Protein AF-A0A9D8XH93-F1 (afdb_monomer_lite)

Secondary structure (DSSP, 8-state):
--HHHHHHHHHHHHHHHHHTS---SHHHHHHHHHHHHHHHS-PPPHHHHHHHHT-TT--SPPPHHHHHHHHHHTT-S-HHHHHH-TT-PPPP-----S-HHHHHHHHHHHHHHHHHHHHHHHHHHTT--------PPPGGGHHHHHHHHHHHHHHHHHHHTT--TT-HHHHHHHHHHHHHHHHHHHHHHHHHHHHHHHHHTT----HHHHHHHHHHHHHHHHHHHHTT---

pLDDT: mean 79.9, std 15.48, range [36.69, 96.44]

Sequence (231 aa):
MTTQEQYIERLKELVVAEFGRNITTTEDCIALSNAVNENVGIVIDIESLEQLFTVENSHTAPRPVMLSSLARYVGFTGWSDFCTARDITPADDVDRLPIVRRWGVIILTAVAVITVIISAIVLISRGASDDDEGLNVDSRFRSVESAWVSRTSERCNSLRAYYNENDAERYNQRVDKYISKYRTMLERNVKNEVENYALQNKITVDNATIEQTADIIIQKCISMCESVKIE

Radius of gyration: 30.24 Å; chains: 1; bounding box: 53×42×78 Å

Structure (mmCIF, N/CA/C/O backbone):
data_AF-A0A9D8XH93-F1
#
_entry.id   AF-A0A9D8XH93-F1
#
loop_
_atom_site.group_PDB
_atom_site.id
_atom_site.type_symbol
_atom_site.label_atom_id
_atom_site.label_alt_id
_atom_site.label_comp_id
_atom_site.label_asym_id
_atom_site.label_entity_id
_atom_site.label_seq_id
_atom_site.pdbx_PDB_ins_code
_atom_site.Cartn_x
_atom_site.Cartn_y
_atom_site.Cartn_z
_atom_site.occupancy
_atom_site.B_iso_or_equiv
_atom_site.auth_seq_id
_atom_site.auth_comp_id
_atom_site.auth_asym_id
_atom_site.auth_atom_id
_atom_site.pdbx_PDB_model_num
ATOM 1 N N . MET A 1 1 ? 26.851 1.163 -25.129 1.00 46.47 1 MET A N 1
ATOM 2 C CA . MET A 1 1 ? 26.243 2.124 -26.074 1.00 46.47 1 MET A CA 1
ATOM 3 C C . MET A 1 1 ? 26.322 3.555 -25.550 1.00 46.47 1 MET A C 1
ATOM 5 O O . MET A 1 1 ? 26.505 3.761 -24.353 1.00 46.47 1 MET A O 1
ATOM 9 N N . THR A 1 2 ? 26.251 4.559 -26.430 1.00 52.38 2 THR A N 1
ATOM 10 C CA . THR A 1 2 ? 26.094 5.966 -26.010 1.00 52.38 2 THR A CA 1
ATOM 11 C C . THR A 1 2 ? 24.656 6.203 -25.535 1.00 52.38 2 THR A C 1
ATOM 13 O O . THR A 1 2 ? 23.733 5.562 -26.030 1.00 52.38 2 THR A O 1
ATOM 16 N N . THR A 1 3 ? 24.430 7.131 -24.598 1.00 67.38 3 THR A N 1
ATOM 17 C CA . THR A 1 3 ? 23.082 7.446 -24.066 1.00 67.38 3 THR A CA 1
ATOM 18 C C . THR A 1 3 ? 22.054 7.732 -25.166 1.00 67.38 3 THR A C 1
ATOM 20 O O . THR A 1 3 ? 20.873 7.449 -25.005 1.00 67.38 3 THR A O 1
ATOM 23 N N . GLN A 1 4 ? 22.501 8.250 -26.311 1.00 72.75 4 GLN A N 1
ATOM 24 C CA . GLN A 1 4 ? 21.668 8.541 -27.473 1.00 72.75 4 GLN A CA 1
ATOM 25 C C . GLN A 1 4 ? 21.126 7.285 -28.177 1.00 72.75 4 GLN A C 1
ATOM 27 O O . GLN A 1 4 ? 19.967 7.287 -28.584 1.00 72.75 4 GLN A O 1
ATOM 32 N N . GLU A 1 5 ? 21.925 6.224 -28.313 1.00 76.81 5 GLU A N 1
ATOM 33 C CA . GLU A 1 5 ? 21.496 4.958 -28.932 1.00 76.81 5 GLU A CA 1
ATOM 34 C C . GLU A 1 5 ? 20.386 4.300 -28.105 1.00 76.81 5 GLU A C 1
ATOM 36 O O . GLU A 1 5 ? 19.373 3.877 -28.653 1.00 76.81 5 GLU A O 1
ATOM 41 N N . GLN A 1 6 ? 20.506 4.339 -26.776 1.00 77.25 6 GLN A N 1
ATOM 42 C CA . GLN A 1 6 ? 19.502 3.790 -25.862 1.00 77.25 6 GLN A CA 1
ATOM 43 C C . GLN A 1 6 ? 18.151 4.518 -25.949 1.00 77.25 6 GLN A C 1
ATOM 45 O O . GLN A 1 6 ? 17.098 3.884 -25.879 1.00 77.25 6 GLN A O 1
ATOM 50 N N . TYR A 1 7 ? 18.160 5.845 -26.127 1.00 82.88 7 TYR A N 1
ATOM 51 C CA . TYR A 1 7 ? 16.929 6.604 -26.377 1.00 82.88 7 TYR A CA 1
ATOM 52 C C . TYR A 1 7 ? 16.335 6.295 -27.752 1.00 82.88 7 TYR A C 1
ATOM 54 O O . TYR A 1 7 ? 15.115 6.272 -27.898 1.00 82.88 7 TYR A O 1
ATOM 62 N N . ILE A 1 8 ? 17.174 6.058 -28.763 1.00 86.06 8 ILE A N 1
ATOM 63 C CA . ILE A 1 8 ? 16.709 5.702 -30.106 1.00 86.06 8 ILE A CA 1
ATOM 64 C C . ILE A 1 8 ? 16.020 4.334 -30.080 1.00 86.06 8 ILE A C 1
ATOM 66 O O . ILE A 1 8 ? 14.912 4.222 -30.598 1.00 86.06 8 ILE A O 1
ATOM 70 N N . GLU A 1 9 ? 16.611 3.329 -29.435 1.00 85.31 9 GLU A N 1
ATOM 71 C CA . GLU A 1 9 ? 15.982 2.010 -29.281 1.00 85.31 9 GLU A CA 1
ATOM 72 C C . GLU A 1 9 ? 14.660 2.102 -28.518 1.00 85.31 9 GLU A C 1
ATOM 74 O O . GLU A 1 9 ? 13.636 1.588 -28.967 1.00 85.31 9 GLU A O 1
ATOM 79 N N . ARG A 1 10 ? 14.624 2.873 -27.427 1.00 84.44 10 ARG A N 1
ATOM 80 C CA . ARG A 1 10 ? 13.382 3.074 -26.676 1.00 84.44 10 ARG A CA 1
ATOM 81 C C . ARG A 1 10 ? 12.300 3.783 -27.496 1.00 84.44 10 ARG A C 1
ATOM 83 O O . ARG A 1 10 ? 11.118 3.461 -27.374 1.00 84.44 10 ARG A O 1
ATOM 90 N N . LEU A 1 11 ? 12.684 4.732 -28.348 1.00 87.12 11 LEU A N 1
ATOM 91 C CA . LEU A 1 11 ? 11.756 5.375 -29.275 1.00 87.12 11 LEU A CA 1
ATOM 92 C C . LEU A 1 11 ? 11.207 4.367 -30.294 1.00 87.12 11 LEU A C 1
ATOM 94 O O . LEU A 1 11 ? 10.009 4.393 -30.562 1.00 87.12 11 LEU A O 1
ATOM 98 N N . LYS A 1 12 ? 12.038 3.458 -30.826 1.00 88.75 12 LYS A N 1
ATOM 99 C CA . LYS A 1 12 ? 11.578 2.395 -31.738 1.00 88.75 12 LYS A CA 1
ATOM 100 C C . LYS A 1 12 ? 10.530 1.505 -31.075 1.00 88.75 12 LYS A C 1
ATOM 102 O O . LYS A 1 12 ? 9.499 1.240 -31.686 1.00 88.75 12 LYS A O 1
ATOM 107 N N . GLU A 1 13 ? 10.759 1.094 -29.828 1.00 87.69 13 GLU A N 1
ATOM 108 C CA . GLU A 1 13 ? 9.810 0.271 -29.067 1.00 87.69 13 GLU A CA 1
ATOM 109 C C . GLU A 1 13 ? 8.452 0.960 -28.899 1.00 87.69 13 GLU A C 1
ATOM 111 O O . GLU A 1 13 ? 7.410 0.350 -29.136 1.00 87.69 13 GLU A O 1
ATOM 116 N N . LEU A 1 14 ? 8.457 2.241 -28.519 1.00 86.06 14 LEU A N 1
ATOM 117 C CA . LEU A 1 14 ? 7.228 3.013 -28.333 1.00 86.06 14 LEU A CA 1
ATOM 118 C C . LEU A 1 14 ? 6.501 3.255 -29.656 1.00 86.06 14 LEU A C 1
ATOM 120 O O . LEU A 1 14 ? 5.279 3.162 -29.699 1.00 86.06 14 LEU A O 1
ATOM 124 N N . VAL A 1 15 ? 7.236 3.503 -30.742 1.00 87.62 15 VAL A N 1
ATOM 125 C CA . VAL A 1 15 ? 6.649 3.642 -32.082 1.00 87.62 15 VAL A CA 1
ATOM 126 C C . VAL A 1 15 ? 5.995 2.336 -32.518 1.00 87.62 15 VAL A C 1
ATOM 128 O O . VAL A 1 15 ? 4.883 2.373 -33.022 1.00 87.62 15 VAL A O 1
ATOM 131 N N . VAL A 1 16 ? 6.630 1.182 -32.294 1.00 86.38 16 VAL A N 1
ATOM 132 C CA . VAL A 1 16 ? 6.037 -0.132 -32.601 1.00 86.38 16 VAL A CA 1
ATOM 133 C C . VAL A 1 16 ? 4.791 -0.395 -31.751 1.00 86.38 16 VAL A C 1
ATOM 135 O O . VAL A 1 16 ? 3.805 -0.925 -32.266 1.00 86.38 16 VAL A O 1
ATOM 138 N N . ALA A 1 17 ? 4.812 -0.010 -30.472 1.00 84.75 17 ALA A N 1
ATOM 139 C CA . ALA A 1 17 ? 3.668 -0.153 -29.577 1.00 84.75 17 ALA A CA 1
ATOM 140 C C . ALA A 1 17 ? 2.474 0.711 -30.019 1.00 84.75 17 ALA A C 1
ATOM 142 O O . ALA A 1 17 ? 1.362 0.194 -30.108 1.00 84.75 17 ALA A O 1
ATOM 143 N N . GLU A 1 18 ? 2.712 1.983 -30.347 1.00 86.06 18 GLU A N 1
ATOM 144 C CA . GLU A 1 18 ? 1.684 2.912 -30.839 1.00 86.06 18 GLU A CA 1
ATOM 145 C C . GLU A 1 18 ? 1.165 2.499 -32.222 1.00 86.06 18 GLU A C 1
ATOM 147 O O . GLU A 1 18 ? -0.031 2.533 -32.499 1.00 86.06 18 GLU A O 1
ATOM 152 N N . PHE A 1 19 ? 2.063 2.035 -33.090 1.00 87.44 19 PHE A N 1
ATOM 153 C CA . PHE A 1 19 ? 1.719 1.599 -34.437 1.00 87.44 19 PHE A CA 1
ATOM 154 C C . PHE A 1 19 ? 0.971 0.259 -34.468 1.00 87.44 19 PHE A C 1
ATOM 156 O O . PHE A 1 19 ? 0.310 -0.070 -35.455 1.00 87.44 19 PHE A O 1
ATOM 163 N N . GLY A 1 20 ? 1.082 -0.539 -33.403 1.00 82.75 20 GLY A N 1
ATOM 164 C CA . GLY A 1 20 ? 0.385 -1.815 -33.248 1.00 82.75 20 GLY A CA 1
ATOM 165 C C . GLY A 1 20 ? 0.905 -2.944 -34.144 1.00 82.75 20 GLY A C 1
ATOM 166 O O . GLY A 1 20 ? 0.294 -4.014 -34.196 1.00 82.75 20 GLY A O 1
ATOM 167 N N . ARG A 1 21 ? 2.024 -2.739 -34.851 1.00 83.06 21 ARG A N 1
ATOM 168 C CA . ARG A 1 21 ? 2.681 -3.758 -35.681 1.00 83.06 21 ARG A CA 1
ATOM 169 C C . ARG A 1 21 ? 4.197 -3.585 -35.699 1.00 83.06 21 ARG A C 1
ATOM 171 O O . ARG A 1 21 ? 4.708 -2.470 -35.629 1.00 83.06 21 ARG A O 1
ATOM 178 N N . ASN A 1 22 ? 4.907 -4.703 -35.831 1.00 85.31 22 ASN A N 1
ATOM 179 C CA . ASN A 1 22 ? 6.360 -4.694 -35.992 1.00 85.31 22 ASN A CA 1
ATOM 180 C C . ASN A 1 22 ? 6.745 -4.111 -37.354 1.00 85.31 22 ASN A C 1
ATOM 182 O O . ASN A 1 22 ? 6.085 -4.386 -38.353 1.00 85.31 22 ASN A O 1
ATOM 186 N N . ILE A 1 23 ? 7.832 -3.343 -37.386 1.00 85.69 23 ILE A N 1
ATOM 187 C CA . ILE A 1 23 ? 8.341 -2.704 -38.600 1.00 85.69 23 ILE A CA 1
ATOM 188 C C . ILE A 1 23 ? 9.577 -3.473 -39.042 1.00 85.69 23 ILE A C 1
ATOM 190 O O . ILE A 1 23 ? 10.656 -3.280 -38.492 1.00 85.69 23 ILE A O 1
ATOM 194 N N . THR A 1 24 ? 9.397 -4.399 -39.982 1.00 85.12 24 THR A N 1
ATOM 195 C CA . THR A 1 24 ? 10.478 -5.299 -40.434 1.00 85.12 24 THR A CA 1
ATOM 196 C C . THR A 1 24 ? 10.672 -5.298 -41.945 1.00 85.12 24 THR A C 1
ATOM 198 O O . THR A 1 24 ? 11.645 -5.861 -42.443 1.00 85.12 24 THR A O 1
ATOM 201 N N . THR A 1 25 ? 9.747 -4.683 -42.681 1.00 87.19 25 THR A N 1
ATOM 202 C CA . THR A 1 25 ? 9.739 -4.647 -44.142 1.00 87.19 25 THR A CA 1
ATOM 203 C C . THR A 1 25 ? 9.555 -3.224 -44.664 1.00 87.19 25 THR A C 1
ATOM 205 O O . THR A 1 25 ? 9.023 -2.353 -43.975 1.00 87.19 25 THR A O 1
ATOM 208 N N . THR A 1 26 ? 9.918 -2.996 -45.927 1.00 88.12 26 THR A N 1
ATOM 209 C CA . THR A 1 26 ? 9.654 -1.736 -46.639 1.00 88.12 26 THR A CA 1
ATOM 210 C C . THR A 1 26 ? 8.169 -1.357 -46.621 1.00 88.12 26 THR A C 1
ATOM 212 O O . THR A 1 26 ? 7.823 -0.189 -46.458 1.00 88.12 26 THR A O 1
ATOM 215 N N . GLU A 1 27 ? 7.267 -2.337 -46.743 1.00 89.31 27 GLU A N 1
ATOM 216 C CA . GLU A 1 27 ? 5.817 -2.113 -46.662 1.00 89.31 27 GLU A CA 1
ATOM 217 C C . GLU A 1 27 ? 5.396 -1.632 -45.263 1.00 89.31 27 GLU A C 1
ATOM 219 O O . GLU A 1 27 ? 4.517 -0.769 -45.120 1.00 89.31 27 GLU A O 1
ATOM 224 N N . ASP A 1 28 ? 6.080 -2.115 -44.222 1.00 89.06 28 ASP A N 1
ATOM 225 C CA . ASP A 1 28 ? 5.858 -1.641 -42.864 1.00 89.06 28 ASP A CA 1
ATOM 226 C C . ASP A 1 28 ? 6.271 -0.174 -42.703 1.00 89.06 28 ASP A C 1
ATOM 228 O O . ASP A 1 28 ? 5.520 0.618 -42.123 1.00 89.06 28 ASP A O 1
ATOM 232 N N . CYS A 1 29 ? 7.424 0.196 -43.268 1.00 90.44 29 CYS A N 1
ATOM 233 C CA . CYS A 1 29 ? 7.934 1.566 -43.283 1.00 90.44 29 CYS A CA 1
ATOM 234 C C . CYS A 1 29 ? 7.021 2.515 -44.072 1.00 90.44 29 CYS A C 1
ATOM 236 O O . CYS A 1 29 ? 6.771 3.631 -43.617 1.00 90.44 29 CYS A O 1
ATOM 238 N N . ILE A 1 30 ? 6.470 2.075 -45.210 1.00 90.81 30 ILE A N 1
ATOM 239 C CA . ILE A 1 30 ? 5.520 2.867 -46.007 1.00 90.81 30 ILE A CA 1
ATOM 240 C C . ILE A 1 30 ? 4.279 3.198 -45.189 1.00 90.81 30 ILE A C 1
ATOM 242 O O . ILE A 1 30 ? 3.914 4.369 -45.068 1.00 90.81 30 ILE A O 1
ATOM 246 N N . ALA A 1 31 ? 3.636 2.195 -44.590 1.00 90.88 31 ALA A N 1
ATOM 247 C CA . ALA A 1 31 ? 2.434 2.487 -43.819 1.00 90.88 31 ALA A CA 1
ATOM 248 C C . ALA A 1 31 ? 2.739 3.177 -42.477 1.00 90.88 31 ALA A C 1
ATOM 250 O O . ALA A 1 31 ? 1.877 3.906 -41.993 1.00 90.88 31 ALA A O 1
ATOM 251 N N . LEU A 1 32 ? 3.956 3.060 -41.921 1.00 92.19 32 LEU A N 1
ATOM 252 C CA . LEU A 1 32 ? 4.364 3.891 -40.780 1.00 92.19 32 LEU A CA 1
ATOM 253 C C . LEU A 1 32 ? 4.472 5.358 -41.201 1.00 92.19 32 LEU A C 1
ATOM 255 O O . LEU A 1 32 ? 3.944 6.227 -40.517 1.00 92.19 32 LEU A O 1
ATOM 259 N N . SER A 1 33 ? 5.123 5.644 -42.331 1.00 92.81 33 SER A N 1
ATOM 260 C CA . SER A 1 33 ? 5.239 7.013 -42.841 1.00 92.81 33 SER A CA 1
ATOM 261 C C . SER A 1 33 ? 3.865 7.644 -43.084 1.00 92.81 33 SER A C 1
ATOM 263 O O . SER A 1 33 ? 3.631 8.784 -42.681 1.00 92.81 33 SER A O 1
ATOM 265 N N . ASN A 1 34 ? 2.921 6.876 -43.639 1.00 92.06 34 ASN A N 1
ATOM 266 C CA . ASN A 1 34 ? 1.536 7.321 -43.799 1.00 92.06 34 ASN A CA 1
ATOM 267 C C . ASN A 1 34 ? 0.861 7.596 -42.446 1.00 92.06 34 ASN A C 1
ATOM 269 O O . ASN A 1 34 ? 0.284 8.665 -42.273 1.00 92.06 34 ASN A O 1
ATOM 273 N N . ALA A 1 35 ? 0.990 6.693 -41.469 1.00 88.19 35 ALA A N 1
ATOM 274 C CA . ALA A 1 35 ? 0.403 6.867 -40.139 1.00 88.19 35 ALA A CA 1
ATOM 275 C C . ALA A 1 35 ? 0.976 8.084 -39.392 1.00 88.19 35 ALA A C 1
ATOM 277 O O . ALA A 1 35 ? 0.236 8.832 -38.749 1.00 88.19 35 ALA A O 1
ATOM 278 N N . VAL A 1 36 ? 2.284 8.329 -39.500 1.00 91.19 36 VAL A N 1
ATOM 279 C CA . VAL A 1 36 ? 2.920 9.523 -38.927 1.00 91.19 36 VAL A CA 1
ATOM 280 C C . VAL A 1 36 ? 2.440 10.783 -39.641 1.00 91.19 36 VAL A C 1
ATOM 282 O O . VAL A 1 36 ? 2.161 11.784 -38.985 1.00 91.19 36 VAL A O 1
ATOM 285 N N . ASN A 1 37 ? 2.290 10.749 -40.964 1.00 91.94 37 ASN A N 1
ATOM 286 C CA . ASN A 1 37 ? 1.773 11.883 -41.720 1.00 91.94 37 ASN A CA 1
ATOM 287 C C . ASN A 1 37 ? 0.310 12.199 -41.366 1.00 91.94 37 ASN A C 1
ATOM 289 O O . ASN A 1 37 ? -0.043 13.363 -41.221 1.00 91.94 37 ASN A O 1
ATOM 293 N N . GLU A 1 38 ? -0.529 11.187 -41.161 1.00 89.12 38 GLU A N 1
ATOM 294 C CA . GLU A 1 38 ? -1.924 11.373 -40.741 1.00 89.12 38 GLU A CA 1
ATOM 295 C C . GLU A 1 38 ? -2.040 11.994 -39.340 1.00 89.12 38 GLU A C 1
ATOM 297 O O . GLU A 1 38 ? -2.904 12.840 -39.118 1.00 89.12 38 GLU A O 1
ATOM 302 N N . ASN A 1 39 ? -1.150 11.624 -38.412 1.00 86.94 39 ASN A N 1
ATOM 303 C CA . ASN A 1 39 ? -1.203 12.093 -37.022 1.00 86.94 39 ASN A CA 1
ATOM 304 C C . ASN A 1 39 ? -0.424 13.393 -36.767 1.00 86.94 39 ASN A C 1
ATOM 306 O O . ASN A 1 39 ? -0.842 14.227 -35.967 1.00 86.94 39 ASN A O 1
ATOM 310 N N . VAL A 1 40 ? 0.719 13.575 -37.430 1.00 88.75 40 VAL A N 1
ATOM 311 C CA . VAL A 1 40 ? 1.673 14.671 -37.171 1.00 88.75 40 VAL A CA 1
ATOM 312 C C . VAL A 1 40 ? 1.777 15.636 -38.361 1.00 88.75 40 VAL A C 1
ATOM 314 O O . VAL A 1 40 ? 2.303 16.739 -38.214 1.00 88.75 40 VAL A O 1
ATOM 317 N N . GLY A 1 41 ? 1.273 15.266 -39.542 1.00 86.06 41 GLY A N 1
ATOM 318 C CA . GLY A 1 41 ? 1.347 16.088 -40.757 1.00 86.06 41 GLY A CA 1
ATOM 319 C C . GLY A 1 41 ? 2.738 16.141 -41.392 1.00 86.06 41 GLY A C 1
ATOM 320 O O . GLY A 1 41 ? 3.027 17.060 -42.159 1.00 86.06 41 GLY A O 1
ATOM 321 N N . ILE A 1 42 ? 3.628 15.211 -41.031 1.00 86.25 42 ILE A N 1
ATOM 322 C CA . ILE A 1 42 ? 5.002 15.148 -41.535 1.00 86.25 42 ILE A CA 1
ATOM 323 C C . ILE A 1 42 ? 5.218 13.808 -42.230 1.00 86.25 42 ILE A C 1
ATOM 325 O O . ILE A 1 42 ? 5.079 12.752 -41.617 1.00 86.25 42 ILE A O 1
ATOM 329 N N . VAL A 1 43 ? 5.631 13.865 -43.495 1.00 87.88 43 VAL A N 1
ATOM 330 C CA . VAL A 1 43 ? 6.058 12.686 -44.251 1.00 87.88 43 VAL A CA 1
ATOM 331 C C . VAL A 1 43 ? 7.498 12.352 -43.876 1.00 87.88 43 VAL A C 1
ATOM 333 O O . VAL A 1 43 ? 8.397 13.181 -44.039 1.00 87.88 43 VAL A O 1
ATOM 336 N N . ILE A 1 44 ? 7.718 11.133 -43.387 1.00 89.25 44 ILE A N 1
ATOM 337 C CA . ILE A 1 44 ? 9.062 10.611 -43.137 1.00 89.25 44 ILE A CA 1
ATOM 338 C C . ILE A 1 44 ? 9.514 9.818 -44.362 1.00 89.25 44 ILE A C 1
ATOM 340 O O . ILE A 1 44 ? 8.781 8.990 -44.900 1.00 89.25 44 ILE A O 1
ATOM 344 N N . ASP A 1 45 ? 10.735 10.081 -44.803 1.00 89.06 45 ASP A N 1
ATOM 345 C CA . ASP A 1 45 ? 11.356 9.362 -45.905 1.00 89.06 45 ASP A CA 1
ATOM 346 C C . ASP A 1 45 ? 11.529 7.861 -45.591 1.00 89.06 45 ASP A C 1
ATOM 348 O O . ASP A 1 45 ? 11.954 7.488 -44.494 1.00 89.06 45 ASP A O 1
ATOM 352 N N . ILE A 1 46 ? 11.183 7.003 -46.556 1.00 89.56 46 ILE A N 1
ATOM 353 C CA . ILE A 1 46 ? 11.135 5.545 -46.363 1.00 89.56 46 ILE A CA 1
ATOM 354 C C . ILE A 1 46 ? 12.531 4.972 -46.133 1.00 89.56 46 ILE A C 1
ATOM 356 O O . ILE A 1 46 ? 12.703 4.172 -45.218 1.00 89.56 46 ILE A O 1
ATOM 360 N N . GLU A 1 47 ? 13.533 5.440 -46.879 1.00 86.06 47 GLU A N 1
ATOM 361 C CA . GLU A 1 47 ? 14.926 5.002 -46.726 1.00 86.06 47 GLU A CA 1
ATOM 362 C C . GLU A 1 47 ? 15.439 5.305 -45.308 1.00 86.06 47 GLU A C 1
ATOM 364 O O . GLU A 1 47 ? 16.122 4.494 -44.683 1.00 86.06 47 GLU A O 1
ATOM 369 N N . SER A 1 48 ? 15.036 6.448 -44.749 1.00 85.44 48 SER A N 1
ATOM 370 C CA . SER A 1 48 ? 15.374 6.835 -43.376 1.00 85.44 48 SER A CA 1
ATOM 371 C C . SER A 1 48 ? 14.717 5.928 -42.319 1.00 85.44 48 SER A C 1
ATOM 373 O O . SER A 1 48 ? 15.332 5.643 -41.290 1.00 85.44 48 SER A O 1
ATOM 375 N N . LEU A 1 49 ? 13.492 5.447 -42.563 1.00 87.69 49 LEU A N 1
ATOM 376 C CA . LEU A 1 49 ? 12.816 4.477 -41.690 1.00 87.69 49 LEU A CA 1
ATOM 377 C C . LEU A 1 49 ? 13.418 3.076 -41.812 1.00 87.69 49 LEU A C 1
ATOM 379 O O . LEU A 1 49 ? 13.584 2.400 -40.800 1.00 87.69 49 LEU A O 1
ATOM 383 N N . GLU A 1 50 ? 13.778 2.649 -43.019 1.00 87.25 50 GLU A N 1
ATOM 384 C CA . GLU A 1 50 ? 14.446 1.366 -43.247 1.00 87.25 50 GLU A CA 1
ATOM 385 C C . GLU A 1 50 ? 15.806 1.325 -42.552 1.00 87.25 50 GLU A C 1
ATOM 387 O O . GLU A 1 50 ? 16.115 0.358 -41.855 1.00 87.25 50 GLU A O 1
ATOM 392 N N . GLN A 1 51 ? 16.587 2.403 -42.660 1.00 84.06 51 GLN A N 1
ATOM 393 C CA . GLN A 1 51 ? 17.848 2.538 -41.931 1.00 84.06 51 GLN A CA 1
ATOM 394 C C . GLN A 1 51 ? 17.638 2.465 -40.418 1.00 84.06 51 GLN A C 1
ATOM 396 O O . GLN A 1 51 ? 18.427 1.831 -39.727 1.00 84.06 51 GLN A O 1
ATOM 401 N N . LEU A 1 52 ? 16.564 3.069 -39.903 1.00 86.00 52 LEU A N 1
ATOM 402 C CA . LEU A 1 52 ? 16.291 3.085 -38.471 1.00 86.00 52 LEU A CA 1
ATOM 403 C C . LEU A 1 52 ? 15.801 1.727 -37.941 1.00 86.00 52 LEU A C 1
ATOM 405 O O . LEU A 1 52 ? 16.257 1.294 -36.887 1.00 86.00 52 LEU A O 1
ATOM 409 N N . PHE A 1 53 ? 14.863 1.069 -38.622 1.00 84.38 53 PHE A N 1
ATOM 410 C CA . PHE A 1 53 ? 14.172 -0.119 -38.098 1.00 84.38 53 PHE A CA 1
ATOM 411 C C . PHE A 1 53 ? 14.690 -1.449 -38.652 1.00 84.38 53 PHE A C 1
ATOM 413 O O . PHE A 1 53 ? 14.549 -2.471 -37.990 1.00 84.38 53 PHE A O 1
ATOM 420 N N . THR A 1 54 ? 15.270 -1.455 -39.853 1.00 79.75 54 THR A N 1
ATOM 421 C CA . THR A 1 54 ? 15.598 -2.694 -40.581 1.00 79.75 54 THR A CA 1
ATOM 422 C C . THR A 1 54 ? 17.106 -2.938 -40.684 1.00 79.75 54 THR A C 1
ATOM 424 O O . THR A 1 54 ? 17.537 -4.086 -40.770 1.00 79.75 54 THR A O 1
ATOM 427 N N . VAL A 1 55 ? 17.935 -1.889 -40.656 1.00 74.62 55 VAL A N 1
ATOM 428 C CA . VAL A 1 55 ? 19.394 -2.013 -40.807 1.00 74.62 55 VAL A CA 1
ATOM 429 C C . VAL A 1 55 ? 20.086 -1.998 -39.442 1.00 74.62 55 VAL A C 1
ATOM 431 O O . VAL A 1 55 ? 20.298 -0.953 -38.841 1.00 74.62 55 VAL A O 1
ATOM 434 N N . GLU A 1 56 ? 20.513 -3.175 -38.985 1.00 59.09 56 GLU A N 1
ATOM 435 C CA . GLU A 1 56 ? 21.085 -3.416 -37.646 1.00 59.09 56 GLU A CA 1
ATOM 436 C C . GLU A 1 56 ? 22.438 -2.709 -37.383 1.00 59.09 56 GLU A C 1
ATOM 438 O O . GLU A 1 56 ? 22.899 -2.665 -36.252 1.00 59.09 56 GLU A O 1
ATOM 443 N N . ASN A 1 57 ? 23.075 -2.113 -38.403 1.00 55.62 57 ASN A N 1
ATOM 444 C CA . ASN A 1 57 ? 24.386 -1.448 -38.298 1.00 55.62 57 ASN A CA 1
ATOM 445 C C . ASN A 1 57 ? 24.477 -0.140 -39.106 1.00 55.62 57 ASN A C 1
ATOM 447 O O . ASN A 1 57 ? 25.493 0.142 -39.751 1.00 55.62 57 ASN A O 1
ATOM 451 N N . SER A 1 58 ? 23.424 0.680 -39.128 1.00 57.25 58 SER A N 1
ATOM 452 C CA . SER A 1 58 ? 23.536 1.996 -39.761 1.00 57.25 58 SER A CA 1
ATOM 453 C C . SER A 1 58 ? 24.413 2.919 -38.899 1.00 57.25 58 SER A C 1
ATOM 455 O O . SER A 1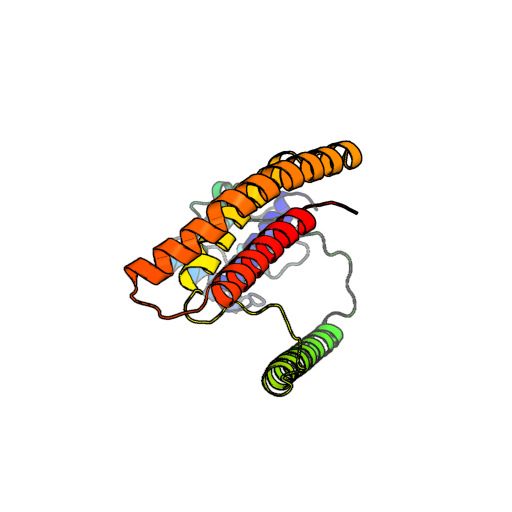 58 ? 23.944 3.529 -37.944 1.00 57.25 58 SER A O 1
ATOM 457 N N . HIS A 1 59 ? 25.691 3.087 -39.256 1.00 55.03 59 HIS A N 1
ATOM 458 C CA . HIS A 1 59 ? 26.590 4.082 -38.637 1.00 55.03 59 HIS A CA 1
ATOM 459 C C . HIS A 1 59 ? 26.183 5.543 -38.917 1.00 55.03 59 HIS A C 1
ATOM 461 O O . HIS A 1 59 ? 26.901 6.485 -38.577 1.00 55.03 59 HIS A O 1
ATOM 467 N N . THR A 1 60 ? 25.051 5.754 -39.583 1.00 61.47 60 THR A N 1
ATOM 468 C CA . THR A 1 60 ? 24.520 7.068 -39.916 1.00 61.47 60 THR A CA 1
ATOM 469 C C . THR A 1 60 ? 23.584 7.517 -38.803 1.00 61.47 60 THR A C 1
ATOM 471 O O . THR A 1 60 ? 22.549 6.903 -38.562 1.00 61.47 60 THR A O 1
ATOM 474 N N . ALA A 1 61 ? 23.950 8.600 -38.114 1.00 65.81 61 ALA A N 1
ATOM 475 C CA . ALA A 1 61 ? 23.111 9.176 -37.073 1.00 65.81 61 ALA A CA 1
ATOM 476 C C . ALA A 1 61 ? 21.726 9.546 -37.651 1.00 65.81 61 ALA A C 1
ATOM 478 O O . ALA A 1 61 ? 21.670 10.258 -38.664 1.00 65.81 61 ALA A O 1
ATOM 479 N N . PRO A 1 62 ? 20.612 9.107 -37.032 1.00 76.75 62 PRO A N 1
ATOM 480 C CA . PRO A 1 62 ? 19.280 9.403 -37.538 1.00 76.75 62 PRO A CA 1
ATOM 481 C C . PRO A 1 62 ? 19.034 10.910 -37.597 1.00 76.75 62 PRO A C 1
ATOM 483 O O . PRO A 1 62 ? 19.445 11.666 -36.711 1.00 76.75 62 PRO A O 1
ATOM 486 N N . ARG A 1 63 ? 18.329 11.368 -38.637 1.00 80.19 63 ARG A N 1
ATOM 487 C CA . ARG A 1 63 ? 18.049 12.799 -38.810 1.00 80.19 63 ARG A CA 1
ATOM 488 C C . ARG A 1 63 ? 17.217 13.329 -37.624 1.00 80.19 63 ARG A C 1
ATOM 490 O O . ARG A 1 63 ? 16.162 12.762 -37.336 1.00 80.19 63 ARG A O 1
ATOM 497 N N . PRO A 1 64 ? 17.591 14.459 -36.992 1.00 79.62 64 PRO A N 1
ATOM 498 C CA . PRO A 1 64 ? 16.871 14.998 -35.829 1.00 79.62 64 PRO A CA 1
ATOM 499 C C . PRO A 1 64 ? 15.384 15.295 -36.077 1.00 79.62 64 PRO A C 1
ATOM 501 O O . PRO A 1 64 ? 14.549 15.139 -35.185 1.00 79.62 64 PRO A O 1
ATOM 504 N N . VAL A 1 65 ? 15.044 15.702 -37.305 1.00 83.00 65 VAL A N 1
ATOM 505 C CA . VAL A 1 65 ? 13.659 15.965 -37.730 1.00 83.00 65 VAL A CA 1
ATOM 506 C C . VAL A 1 65 ? 12.828 14.681 -37.723 1.00 83.00 65 VAL A C 1
ATOM 508 O O . VAL A 1 65 ? 11.684 14.698 -37.275 1.00 83.00 65 VAL A O 1
ATOM 511 N N . MET A 1 66 ? 13.415 13.560 -38.152 1.00 87.56 66 MET A N 1
ATOM 512 C CA . MET A 1 66 ? 12.755 12.254 -38.131 1.00 87.56 66 MET A CA 1
ATOM 513 C C . MET A 1 66 ? 12.487 11.807 -36.694 1.00 87.56 66 MET A C 1
ATOM 515 O O . MET A 1 66 ? 11.346 11.505 -36.357 1.00 87.56 66 MET A O 1
ATOM 519 N N . LEU A 1 67 ? 13.504 11.851 -35.827 1.00 88.81 67 LEU A N 1
ATOM 520 C CA . LEU A 1 67 ? 13.361 11.481 -34.413 1.00 88.81 67 LEU A CA 1
ATOM 521 C C . LEU A 1 67 ? 12.309 12.338 -33.699 1.00 88.81 67 LEU A C 1
ATOM 523 O O . LEU A 1 67 ? 11.505 11.826 -32.928 1.00 88.81 67 LEU A O 1
ATOM 527 N N . SER A 1 68 ? 12.262 13.637 -34.001 1.00 87.50 68 SER A N 1
ATOM 528 C CA . SER A 1 68 ? 11.253 14.534 -33.428 1.00 87.50 68 SER A CA 1
ATOM 529 C C . SER A 1 68 ? 9.843 14.242 -33.933 1.00 87.50 68 SER A C 1
ATOM 531 O O . SER A 1 68 ? 8.888 14.403 -33.181 1.00 87.50 68 SER A O 1
ATOM 533 N N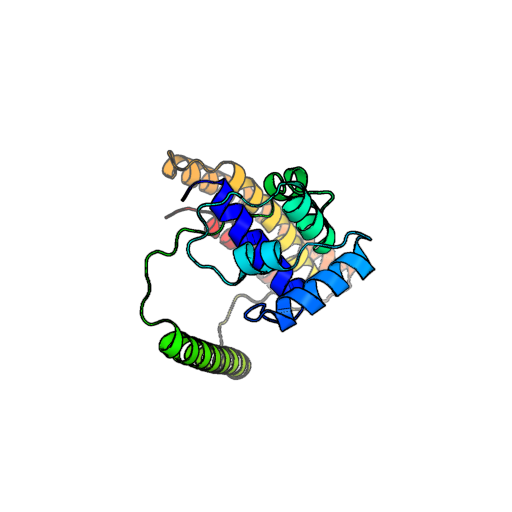 . SER A 1 69 ? 9.704 13.811 -35.187 1.00 89.19 69 SER A N 1
ATOM 534 C CA . SER A 1 69 ? 8.406 13.458 -35.776 1.00 89.19 69 SER A CA 1
ATOM 535 C C . SER A 1 69 ? 7.871 12.152 -35.189 1.00 89.19 69 SER A C 1
ATOM 537 O O . SER A 1 69 ? 6.700 12.079 -34.834 1.00 89.19 69 SER A O 1
ATOM 539 N N . LEU A 1 70 ? 8.743 11.160 -34.991 1.00 90.31 70 LEU A N 1
ATOM 540 C CA . LEU A 1 70 ? 8.407 9.908 -34.310 1.00 90.31 70 LEU A CA 1
ATOM 541 C C . LEU A 1 70 ? 8.094 10.122 -32.822 1.00 90.31 70 LEU A C 1
ATOM 543 O O . LEU A 1 70 ? 7.129 9.562 -32.317 1.00 90.31 70 LEU A O 1
ATOM 547 N N . ALA A 1 71 ? 8.844 10.984 -32.130 1.00 90.56 71 ALA A N 1
ATOM 548 C CA . ALA A 1 71 ? 8.542 11.351 -30.745 1.00 90.56 71 ALA A CA 1
ATOM 549 C C . ALA A 1 71 ? 7.155 12.006 -30.620 1.00 90.56 71 ALA A C 1
ATOM 551 O O . ALA A 1 71 ? 6.409 11.704 -29.693 1.00 90.56 71 ALA A O 1
ATOM 552 N N . ARG A 1 72 ? 6.779 12.859 -31.582 1.00 87.81 72 ARG A N 1
ATOM 553 C CA . ARG A 1 72 ? 5.430 13.443 -31.651 1.00 87.81 72 ARG A CA 1
ATOM 554 C C . ARG A 1 72 ? 4.346 12.430 -31.941 1.00 87.81 72 ARG A C 1
ATOM 556 O O . ARG A 1 72 ? 3.276 12.519 -31.353 1.00 87.81 72 ARG A O 1
ATOM 563 N N . TYR A 1 73 ? 4.636 11.476 -32.815 1.00 89.00 73 TYR A N 1
ATOM 564 C CA . TYR A 1 73 ? 3.714 10.396 -33.125 1.00 89.00 73 TYR A CA 1
ATOM 565 C C . TYR A 1 73 ? 3.342 9.590 -31.872 1.00 89.00 73 TYR A C 1
ATOM 567 O O . TYR A 1 73 ? 2.175 9.280 -31.684 1.00 89.00 73 TYR A O 1
ATOM 575 N N . VAL A 1 74 ? 4.297 9.357 -30.966 1.00 89.38 74 VAL A N 1
ATOM 576 C CA . VAL A 1 74 ? 4.066 8.648 -29.692 1.00 89.38 74 VAL A CA 1
ATOM 577 C C . VAL A 1 74 ? 3.688 9.574 -28.520 1.00 89.38 74 VAL A C 1
ATOM 579 O O . VAL A 1 74 ? 3.750 9.170 -27.362 1.00 89.38 74 VAL A O 1
ATOM 582 N N . GLY A 1 75 ? 3.300 10.826 -28.802 1.00 86.06 75 GLY A N 1
ATOM 583 C CA . GLY A 1 75 ? 2.681 11.733 -27.826 1.00 86.06 75 GLY A CA 1
ATOM 584 C C . GLY A 1 75 ? 3.591 12.768 -27.149 1.00 86.06 75 GLY A C 1
ATOM 585 O O . GLY A 1 75 ? 3.113 13.508 -26.290 1.00 86.06 75 GLY A O 1
ATOM 586 N N . PHE A 1 76 ? 4.870 12.877 -27.523 1.00 88.19 76 PHE A N 1
ATOM 587 C CA . PHE A 1 76 ? 5.788 13.898 -26.984 1.00 88.19 76 PHE A CA 1
ATOM 588 C C . PHE A 1 76 ? 5.806 15.172 -27.836 1.00 88.19 76 PHE A C 1
ATOM 590 O O . PHE A 1 76 ? 5.370 15.196 -28.981 1.00 88.19 76 PHE A O 1
ATOM 597 N N . THR A 1 77 ? 6.364 16.272 -27.331 1.00 86.19 77 THR A N 1
ATOM 598 C CA . THR A 1 77 ? 6.446 17.518 -28.125 1.00 86.19 77 THR A CA 1
ATOM 599 C C . THR A 1 77 ? 7.577 17.501 -29.167 1.00 86.19 77 THR A C 1
ATOM 601 O O . THR A 1 77 ? 7.543 18.237 -30.164 1.00 86.19 77 THR A O 1
ATOM 604 N N . GLY A 1 78 ? 8.573 16.631 -28.984 1.00 86.81 78 GLY A N 1
ATOM 605 C CA . GLY A 1 78 ? 9.701 16.433 -29.893 1.00 86.81 78 GLY A CA 1
ATOM 606 C C . GLY A 1 78 ? 10.823 15.604 -29.266 1.00 86.81 78 GLY A C 1
ATOM 607 O O . GLY A 1 78 ? 10.707 15.131 -28.139 1.00 86.81 78 GLY A O 1
ATOM 608 N N . TRP A 1 79 ? 11.935 15.444 -29.989 1.00 88.69 79 TRP A N 1
ATOM 609 C CA . TRP A 1 79 ? 13.036 14.567 -29.566 1.00 88.69 79 TRP A CA 1
ATOM 610 C C . TRP A 1 79 ? 13.703 15.002 -28.254 1.00 88.69 79 TRP A C 1
ATOM 612 O O . TRP A 1 79 ? 14.025 14.170 -27.415 1.00 88.69 79 TRP A O 1
ATOM 622 N N . SER A 1 80 ? 13.895 16.306 -28.045 1.00 84.75 80 SER A N 1
ATOM 623 C CA . SER A 1 80 ? 14.501 16.811 -26.807 1.00 84.75 80 SER A CA 1
ATOM 624 C C . SER A 1 80 ? 13.637 16.527 -25.581 1.00 84.75 80 SER A C 1
ATOM 626 O O . SER A 1 80 ? 14.165 16.139 -24.549 1.00 84.75 80 SER A O 1
ATOM 628 N N . ASP A 1 81 ? 12.322 16.704 -25.718 1.00 84.81 81 ASP A N 1
ATOM 629 C CA . ASP A 1 81 ? 11.334 16.450 -24.668 1.00 84.81 81 ASP A CA 1
ATOM 630 C C . ASP A 1 81 ? 11.307 14.962 -24.304 1.00 84.81 81 ASP A C 1
ATOM 632 O O . ASP A 1 81 ? 11.450 14.610 -23.134 1.00 84.81 81 ASP A O 1
ATOM 636 N N . PHE A 1 82 ? 11.297 14.098 -25.324 1.00 86.06 82 PHE A N 1
ATOM 637 C CA . PHE A 1 82 ? 11.434 12.650 -25.185 1.00 86.06 82 PHE A CA 1
ATOM 638 C C . PHE A 1 82 ? 12.677 12.254 -24.370 1.00 86.06 82 PHE A C 1
ATOM 640 O O . PHE A 1 82 ? 12.559 11.569 -23.361 1.00 86.06 82 PHE A O 1
ATOM 647 N N . CYS A 1 83 ? 13.865 12.751 -24.724 1.00 82.38 83 CYS A N 1
ATOM 648 C CA . CYS A 1 83 ? 15.100 12.413 -24.005 1.00 82.38 83 CYS A CA 1
ATOM 649 C C . CYS A 1 83 ? 15.159 12.946 -22.561 1.00 82.38 83 CYS A C 1
ATOM 651 O O . CYS A 1 83 ? 16.013 12.518 -21.788 1.00 82.38 83 CYS A O 1
ATOM 653 N N . THR A 1 84 ? 14.312 13.914 -22.200 1.00 79.00 84 THR A N 1
ATOM 654 C CA . THR A 1 84 ? 14.275 14.514 -20.853 1.00 79.00 84 THR A CA 1
ATOM 655 C C . THR A 1 84 ? 13.125 14.014 -19.985 1.00 79.00 84 THR A C 1
ATOM 657 O O . THR A 1 84 ? 13.076 14.331 -18.792 1.00 79.00 84 THR A O 1
ATOM 660 N N . ALA A 1 85 ? 12.199 13.242 -20.555 1.00 76.00 85 ALA A N 1
ATOM 661 C CA . ALA A 1 85 ? 11.061 12.700 -19.837 1.00 76.00 85 ALA A CA 1
ATOM 662 C C . ALA A 1 85 ? 11.539 11.708 -18.763 1.00 76.00 85 ALA A C 1
ATOM 664 O O . ALA A 1 85 ? 12.186 10.705 -19.058 1.00 76.00 85 ALA A O 1
ATOM 665 N N . ARG A 1 86 ? 11.212 11.992 -17.494 1.00 58.06 86 ARG A N 1
ATOM 666 C CA . ARG A 1 86 ? 11.670 11.216 -16.322 1.00 58.06 86 ARG A CA 1
ATOM 667 C C . ARG A 1 86 ? 11.190 9.760 -16.305 1.00 58.06 86 ARG A C 1
ATOM 669 O O . ARG A 1 86 ? 11.786 8.953 -15.601 1.00 58.06 86 ARG A O 1
ATOM 676 N N . ASP A 1 87 ? 10.158 9.445 -17.082 1.00 58.03 87 ASP A N 1
ATOM 677 C CA . ASP A 1 87 ? 9.559 8.110 -17.176 1.00 58.03 87 ASP A CA 1
ATOM 678 C C . ASP A 1 87 ? 10.192 7.243 -18.281 1.00 58.03 87 ASP A C 1
ATOM 680 O O . ASP A 1 87 ? 9.801 6.091 -18.479 1.00 58.03 87 ASP A O 1
ATOM 684 N N . ILE A 1 88 ? 11.178 7.776 -19.010 1.00 57.31 88 ILE A N 1
ATOM 685 C CA . ILE A 1 88 ? 11.887 7.057 -20.068 1.00 57.31 88 ILE A CA 1
ATOM 686 C C . ILE A 1 88 ? 13.243 6.609 -19.530 1.00 57.31 88 ILE A C 1
ATOM 688 O O . ILE A 1 88 ? 14.227 7.346 -19.555 1.00 57.31 88 ILE A O 1
ATOM 692 N N . THR A 1 89 ? 13.300 5.372 -19.040 1.00 57.19 89 THR A N 1
ATOM 693 C CA . THR A 1 89 ? 14.573 4.698 -18.771 1.00 57.19 89 THR A CA 1
ATOM 694 C C . THR A 1 89 ? 15.234 4.325 -20.106 1.00 57.19 89 THR A C 1
ATOM 696 O O . THR A 1 89 ? 14.554 3.730 -20.950 1.00 57.19 89 THR A O 1
ATOM 699 N N . PRO A 1 90 ? 16.520 4.660 -20.329 1.00 57.16 90 PRO A N 1
ATOM 700 C CA . PRO A 1 90 ? 17.244 4.222 -21.519 1.00 57.16 90 PRO A CA 1
ATOM 701 C C . PRO A 1 90 ? 17.215 2.692 -21.620 1.00 57.16 90 PRO A C 1
ATOM 703 O O . PRO A 1 90 ? 17.256 2.017 -20.593 1.00 57.16 90 PRO A O 1
ATOM 706 N N . ALA A 1 91 ? 17.133 2.146 -22.838 1.00 51.69 91 ALA A N 1
ATOM 707 C CA . ALA A 1 91 ? 17.213 0.703 -23.045 1.00 51.69 91 ALA A CA 1
ATOM 708 C C . ALA A 1 91 ? 18.526 0.161 -22.447 1.00 51.69 91 ALA A C 1
ATOM 710 O O . ALA A 1 91 ? 19.613 0.610 -22.820 1.00 51.69 91 ALA A O 1
ATOM 711 N N . ASP A 1 92 ? 18.427 -0.759 -21.485 1.00 48.88 92 ASP A N 1
ATOM 712 C CA . ASP A 1 92 ? 19.598 -1.421 -20.909 1.00 48.88 92 ASP A CA 1
ATOM 713 C C . ASP A 1 92 ? 20.338 -2.203 -22.006 1.00 48.88 92 ASP A C 1
ATOM 715 O O . ASP A 1 92 ? 19.713 -2.883 -22.820 1.00 48.88 92 ASP A O 1
ATOM 719 N N . ASP A 1 93 ? 21.673 -2.111 -22.029 1.00 44.00 93 ASP A N 1
ATOM 720 C CA . ASP A 1 93 ? 22.541 -2.875 -22.937 1.00 44.00 93 ASP A CA 1
ATOM 721 C C . ASP A 1 93 ? 22.390 -4.378 -22.625 1.00 44.00 93 A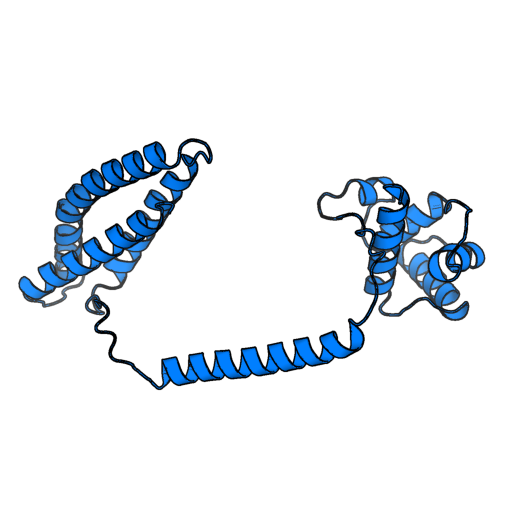SP A C 1
ATOM 723 O O . ASP A 1 93 ? 23.066 -4.924 -21.747 1.00 44.00 93 ASP A O 1
ATOM 727 N N . VAL A 1 94 ? 21.490 -5.074 -23.327 1.00 45.41 94 VAL A N 1
ATOM 728 C CA . VAL A 1 94 ? 21.300 -6.526 -23.178 1.00 45.41 94 VAL A CA 1
ATOM 729 C C . VAL A 1 94 ? 22.186 -7.294 -24.159 1.00 45.41 94 VAL A C 1
ATOM 731 O O . VAL A 1 94 ? 21.719 -8.123 -24.935 1.00 45.41 94 VAL A O 1
ATOM 734 N N . ASP A 1 95 ? 23.501 -7.108 -24.056 1.00 47.28 95 ASP A N 1
ATOM 735 C CA . ASP A 1 95 ? 24.485 -8.047 -24.612 1.00 47.28 95 ASP A CA 1
ATOM 736 C C . ASP A 1 95 ? 24.606 -9.288 -23.708 1.00 47.28 95 ASP A C 1
ATOM 738 O O . ASP A 1 95 ? 25.666 -9.622 -23.182 1.00 47.28 95 ASP A O 1
ATOM 742 N N . ARG A 1 96 ? 23.483 -9.983 -23.488 1.00 42.31 96 ARG A N 1
ATOM 743 C CA . ARG A 1 96 ? 23.416 -11.362 -22.975 1.00 42.31 96 ARG A CA 1
ATOM 744 C C . ARG A 1 96 ? 22.115 -12.019 -23.428 1.00 42.31 96 ARG A C 1
ATOM 746 O O . ARG A 1 96 ? 21.154 -12.119 -22.672 1.00 42.31 96 ARG A O 1
ATOM 753 N N . LEU A 1 97 ? 22.108 -12.563 -24.638 1.00 55.00 97 LEU A N 1
ATOM 754 C CA . LEU A 1 97 ? 21.247 -13.708 -24.941 1.00 55.00 97 LEU A CA 1
ATOM 755 C C . LEU A 1 97 ? 22.094 -14.973 -24.748 1.00 55.00 97 LEU A C 1
ATOM 757 O O . LEU A 1 97 ? 23.227 -15.017 -25.229 1.00 55.00 97 LEU A O 1
ATOM 761 N N . PRO A 1 98 ? 21.590 -16.007 -24.045 1.00 49.59 98 PRO A N 1
ATOM 762 C CA . PRO A 1 98 ? 20.531 -16.806 -24.656 1.00 49.59 98 PRO A CA 1
ATOM 763 C C . PRO A 1 98 ? 19.486 -17.394 -23.675 1.00 49.59 98 PRO A C 1
ATOM 765 O O . PRO A 1 98 ? 19.668 -17.455 -22.465 1.00 49.59 98 PRO A O 1
ATOM 768 N N . ILE A 1 99 ? 18.428 -17.976 -24.259 1.00 42.84 99 ILE A N 1
ATOM 769 C CA . ILE A 1 99 ? 17.459 -18.927 -23.661 1.00 42.84 99 ILE A CA 1
ATOM 770 C C . ILE A 1 99 ? 16.138 -18.337 -23.096 1.00 42.84 99 ILE A C 1
ATOM 772 O O . ILE A 1 99 ? 15.402 -19.020 -22.399 1.00 42.84 99 ILE A O 1
ATOM 776 N N . VAL A 1 100 ? 15.685 -17.139 -23.472 1.00 48.25 100 VAL A N 1
ATOM 777 C CA . VAL A 1 100 ? 14.386 -16.618 -22.959 1.00 48.25 100 VAL A CA 1
ATOM 778 C C . VAL A 1 100 ? 13.123 -17.144 -23.653 1.00 48.25 100 VAL A C 1
ATOM 780 O O . VAL A 1 100 ? 12.036 -17.011 -23.103 1.00 48.25 100 VAL A O 1
ATOM 783 N N . ARG A 1 101 ? 13.201 -17.844 -24.795 1.00 48.06 101 ARG A N 1
ATOM 784 C CA . ARG A 1 101 ? 11.974 -18.343 -25.461 1.00 48.06 101 ARG A CA 1
ATOM 785 C C . ARG A 1 101 ? 11.435 -19.663 -24.892 1.00 48.06 101 ARG A C 1
ATOM 787 O O . ARG A 1 101 ? 10.242 -19.928 -24.993 1.00 48.06 101 ARG A O 1
ATOM 794 N N . ARG A 1 102 ? 12.283 -20.472 -24.244 1.00 46.56 102 ARG A N 1
ATOM 795 C CA . ARG A 1 102 ? 11.837 -21.667 -23.499 1.00 46.56 102 ARG A CA 1
ATOM 796 C C . ARG A 1 102 ? 11.456 -21.317 -22.063 1.00 46.56 102 ARG A C 1
ATOM 798 O O . ARG A 1 102 ? 10.494 -21.869 -21.545 1.00 46.56 102 ARG A O 1
ATOM 805 N N . TRP A 1 103 ? 12.142 -20.342 -21.469 1.00 45.22 103 TRP A N 1
ATOM 806 C CA . TRP A 1 103 ? 11.814 -19.849 -20.136 1.00 45.22 103 TRP A CA 1
ATOM 807 C C . TRP A 1 103 ? 10.636 -18.898 -20.149 1.00 45.22 103 TRP A C 1
ATOM 809 O O . TRP A 1 103 ? 9.929 -18.883 -19.173 1.00 45.22 103 TRP A O 1
ATOM 819 N N . GLY A 1 104 ? 10.329 -18.197 -21.240 1.00 51.31 104 GLY A N 1
ATOM 820 C CA . GLY A 1 104 ? 9.077 -17.452 -21.353 1.00 51.31 104 GLY A CA 1
ATOM 821 C C . GLY A 1 104 ? 7.877 -18.376 -21.168 1.00 51.31 104 GLY A C 1
ATOM 822 O O . GLY A 1 104 ? 7.045 -18.109 -20.321 1.00 51.31 104 GLY A O 1
ATOM 823 N N . VAL A 1 105 ? 7.840 -19.525 -21.856 1.00 55.69 105 VAL A N 1
ATOM 824 C CA . VAL A 1 105 ? 6.773 -20.523 -21.666 1.00 55.69 105 VAL A CA 1
ATOM 825 C C . VAL A 1 105 ? 6.873 -21.195 -20.300 1.00 55.69 105 VAL A C 1
ATOM 827 O O . VAL A 1 105 ? 5.847 -21.323 -19.655 1.00 55.69 105 VAL A O 1
ATOM 830 N N . ILE A 1 106 ? 8.068 -21.559 -19.813 1.00 56.72 106 ILE A N 1
ATOM 831 C CA . ILE A 1 106 ? 8.221 -22.170 -18.479 1.00 56.72 106 ILE A CA 1
ATOM 832 C C . ILE A 1 106 ? 7.842 -21.189 -17.365 1.00 56.72 106 ILE A C 1
ATOM 834 O O . ILE A 1 106 ? 7.198 -21.611 -16.421 1.00 56.72 106 ILE A O 1
ATOM 838 N N . ILE A 1 107 ? 8.170 -19.903 -17.480 1.00 60.50 107 ILE A N 1
ATOM 839 C CA . ILE A 1 107 ? 7.813 -18.819 -16.557 1.00 60.50 107 ILE A CA 1
ATOM 840 C C . ILE A 1 107 ? 6.329 -18.523 -16.687 1.00 60.50 107 ILE A C 1
ATOM 842 O O . ILE A 1 107 ? 5.692 -18.368 -15.668 1.00 60.50 107 ILE A O 1
ATOM 846 N N . LEU A 1 108 ? 5.731 -18.508 -17.878 1.00 59.53 108 LEU A N 1
ATOM 847 C CA . LEU A 1 108 ? 4.289 -18.275 -18.027 1.00 59.53 108 LEU A CA 1
ATOM 848 C C . LEU A 1 108 ? 3.481 -19.481 -17.532 1.00 59.53 108 LEU A C 1
ATOM 850 O O . LEU A 1 108 ? 2.465 -19.296 -16.875 1.00 59.53 108 LEU A O 1
ATOM 854 N N . THR A 1 109 ? 3.962 -20.713 -17.739 1.00 61.81 109 THR A N 1
ATOM 855 C CA . THR A 1 109 ? 3.383 -21.917 -17.127 1.00 61.81 109 THR A CA 1
ATOM 856 C C . THR A 1 109 ? 3.672 -21.988 -15.638 1.00 61.81 109 THR A C 1
ATOM 858 O O . THR A 1 109 ? 2.799 -22.403 -14.899 1.00 61.81 109 THR A O 1
ATOM 861 N N . ALA A 1 110 ? 4.844 -21.563 -15.166 1.00 64.75 110 ALA A N 1
ATOM 862 C CA . ALA A 1 110 ? 5.170 -21.522 -13.746 1.00 64.75 110 ALA A CA 1
ATOM 863 C C . ALA A 1 110 ? 4.371 -20.425 -13.060 1.00 64.75 110 ALA A C 1
ATOM 865 O O . ALA A 1 110 ? 3.875 -20.671 -11.985 1.00 64.75 110 ALA A O 1
ATOM 866 N N . VAL A 1 111 ? 4.160 -19.270 -13.685 1.00 73.69 111 VAL A N 1
ATOM 867 C CA . VAL A 1 111 ? 3.299 -18.190 -13.199 1.00 73.69 111 VAL A CA 1
ATOM 868 C C . VAL A 1 111 ? 1.848 -18.628 -13.250 1.00 73.69 111 VAL A C 1
ATOM 870 O O . VAL A 1 111 ? 1.152 -18.379 -12.287 1.00 73.69 111 VAL A O 1
ATOM 873 N N . ALA A 1 112 ? 1.384 -19.328 -14.288 1.00 72.12 112 ALA A N 1
ATOM 874 C CA . ALA A 1 112 ? 0.032 -19.887 -14.326 1.00 72.12 112 ALA A CA 1
ATOM 875 C C . ALA A 1 112 ? -0.165 -20.988 -13.272 1.00 72.12 112 ALA A C 1
ATOM 877 O O . ALA A 1 112 ? -1.192 -21.046 -12.613 1.00 72.12 112 ALA A O 1
ATOM 878 N N . VAL A 1 113 ? 0.832 -21.846 -13.065 1.00 76.56 113 VAL A N 1
ATOM 879 C CA . VAL A 1 113 ? 0.823 -22.865 -12.012 1.00 76.56 113 VAL A CA 1
ATOM 880 C C . VAL A 1 113 ? 0.943 -22.206 -10.644 1.00 76.56 113 VAL A C 1
ATOM 882 O O . VAL A 1 113 ? 0.240 -22.614 -9.743 1.00 76.56 113 VAL A O 1
ATOM 885 N N . ILE A 1 114 ? 1.736 -21.149 -10.483 1.00 75.94 114 ILE A N 1
ATOM 886 C CA . ILE A 1 114 ? 1.857 -20.360 -9.255 1.00 75.94 114 ILE A CA 1
ATOM 887 C C . ILE A 1 114 ? 0.574 -19.575 -9.015 1.00 75.94 114 ILE A C 1
ATOM 889 O O . ILE A 1 114 ? 0.158 -19.502 -7.878 1.00 75.94 114 ILE A O 1
ATOM 893 N N . THR A 1 115 ? -0.114 -19.036 -10.019 1.00 72.25 115 THR A N 1
ATOM 894 C CA . THR A 1 115 ? -1.407 -18.367 -9.831 1.00 72.25 115 THR A CA 1
ATOM 895 C C . THR A 1 115 ? -2.506 -19.375 -9.567 1.00 72.25 115 THR A C 1
ATOM 897 O O . THR A 1 115 ? -3.377 -19.074 -8.765 1.00 72.25 115 THR A O 1
ATOM 900 N N . VAL A 1 116 ? -2.460 -20.579 -10.144 1.00 77.12 116 VAL A N 1
ATOM 901 C CA . VAL A 1 116 ? -3.352 -21.698 -9.799 1.00 77.12 116 VAL A CA 1
ATOM 902 C C . VAL A 1 116 ? -3.036 -22.240 -8.407 1.00 77.12 116 VAL A C 1
ATOM 904 O O . VAL A 1 116 ? -3.959 -22.540 -7.672 1.00 77.12 116 VAL A O 1
ATOM 907 N N . ILE A 1 117 ? -1.771 -22.295 -7.993 1.00 76.56 117 ILE A N 1
ATOM 908 C CA . ILE A 1 117 ? -1.348 -22.686 -6.643 1.00 76.56 117 ILE A CA 1
ATOM 909 C C . ILE A 1 117 ? -1.689 -21.582 -5.650 1.00 76.56 117 ILE A C 1
ATOM 911 O O . ILE A 1 117 ? -2.174 -21.902 -4.588 1.00 76.56 117 ILE A O 1
ATOM 915 N N . ILE A 1 118 ? -1.516 -20.301 -5.971 1.00 75.38 118 ILE A N 1
ATOM 916 C CA . ILE A 1 118 ? -1.901 -19.166 -5.123 1.00 75.38 118 ILE A CA 1
ATOM 917 C C . ILE A 1 118 ? -3.416 -19.091 -5.047 1.00 75.38 118 ILE A C 1
ATOM 919 O O . ILE A 1 118 ? -3.937 -18.909 -3.964 1.00 75.38 118 ILE A O 1
ATOM 923 N N . SER A 1 119 ? -4.150 -19.260 -6.145 1.00 71.25 119 SER A N 1
ATOM 924 C CA . SER A 1 119 ? -5.616 -19.285 -6.104 1.00 71.25 119 SER A CA 1
ATOM 925 C C . SER A 1 119 ? -6.138 -20.548 -5.428 1.00 71.25 119 SER A C 1
ATOM 927 O O . SER A 1 119 ? -7.099 -20.446 -4.680 1.00 71.25 119 SER A O 1
ATOM 929 N N . ALA A 1 120 ? -5.472 -21.696 -5.566 1.00 69.88 120 ALA A N 1
ATOM 930 C CA . ALA A 1 120 ? -5.748 -22.891 -4.779 1.00 69.88 120 ALA A CA 1
ATOM 931 C C . ALA A 1 120 ? -5.372 -22.692 -3.310 1.00 69.88 120 ALA A C 1
ATOM 933 O O . ALA A 1 120 ? -6.153 -23.087 -2.474 1.00 69.88 120 ALA A O 1
ATOM 934 N N . ILE A 1 121 ? -4.271 -22.024 -2.963 1.00 68.12 121 ILE A N 1
ATOM 935 C CA . ILE A 1 121 ? -3.892 -21.659 -1.589 1.00 68.12 121 ILE A CA 1
ATOM 936 C C . ILE A 1 121 ? -4.855 -20.611 -1.043 1.00 68.12 121 ILE A C 1
ATOM 938 O O . ILE A 1 121 ? -5.160 -20.667 0.130 1.00 68.12 121 ILE A O 1
ATOM 942 N N . VAL A 1 122 ? -5.383 -19.687 -1.846 1.00 68.06 122 VAL A N 1
ATOM 943 C CA . VAL A 1 122 ? -6.395 -18.685 -1.460 1.00 68.06 122 VAL A CA 1
ATOM 944 C C . VAL A 1 122 ? -7.773 -19.334 -1.308 1.00 68.06 122 VAL A C 1
ATOM 946 O O . VAL A 1 122 ? -8.554 -18.931 -0.455 1.00 68.06 122 VAL A O 1
ATOM 949 N N . LEU A 1 123 ? -8.083 -20.360 -2.102 1.00 60.56 123 LEU A N 1
ATOM 950 C CA . LEU A 1 123 ? -9.305 -21.159 -1.985 1.00 60.56 123 LEU A CA 1
ATOM 951 C C . LEU A 1 123 ? -9.201 -22.201 -0.864 1.00 60.56 123 LEU A C 1
ATOM 953 O O . LEU A 1 123 ? -10.196 -22.451 -0.198 1.00 60.56 123 LEU A O 1
ATOM 957 N N . ILE A 1 124 ? -8.008 -22.740 -0.606 1.00 59.34 124 ILE A N 1
ATOM 958 C CA . ILE A 1 124 ? -7.677 -23.598 0.534 1.00 59.34 124 ILE A CA 1
ATOM 959 C C . ILE A 1 124 ? -7.534 -22.746 1.792 1.00 59.34 124 ILE A C 1
ATOM 961 O O . ILE A 1 124 ? -7.963 -23.208 2.814 1.00 59.34 124 ILE A O 1
ATOM 965 N N . SER A 1 125 ? -7.084 -21.494 1.775 1.00 55.12 125 SER A N 1
ATOM 966 C CA . SER A 1 125 ? -7.154 -20.600 2.953 1.00 55.12 125 SER A CA 1
ATOM 967 C C . SER A 1 125 ? -8.536 -19.966 3.130 1.00 55.12 125 SER A C 1
ATOM 969 O O . SER A 1 125 ? -8.852 -19.442 4.190 1.00 55.12 125 SER A O 1
ATOM 971 N N . ARG A 1 126 ? -9.409 -20.051 2.116 1.00 51.31 126 ARG A N 1
ATOM 972 C CA . ARG A 1 126 ? -10.857 -19.830 2.272 1.00 51.31 126 ARG A CA 1
ATOM 973 C C . ARG A 1 126 ? -11.632 -21.092 2.671 1.00 51.31 126 ARG A C 1
ATOM 975 O O . ARG A 1 126 ? -12.774 -20.954 3.094 1.00 51.31 126 ARG A O 1
ATOM 982 N N . GLY A 1 127 ? -11.054 -22.285 2.508 1.00 43.16 127 GLY A N 1
ATOM 983 C CA . GLY A 1 127 ? -11.695 -23.589 2.761 1.00 43.16 127 GLY A CA 1
ATOM 984 C C . GLY A 1 127 ? -11.112 -24.373 3.944 1.00 43.16 127 GLY A C 1
ATOM 985 O O . GLY A 1 127 ? -11.784 -25.217 4.520 1.00 43.16 127 GLY A O 1
ATOM 986 N N . ALA A 1 128 ? -9.890 -24.051 4.328 1.00 40.50 128 ALA A N 1
ATOM 987 C CA . ALA A 1 128 ? -9.258 -24.259 5.608 1.00 40.50 128 ALA A CA 1
ATOM 988 C C . ALA A 1 128 ? -9.309 -22.886 6.274 1.00 40.50 128 ALA A C 1
ATOM 990 O O . ALA A 1 128 ? -8.382 -22.079 6.227 1.00 40.50 128 ALA A O 1
ATOM 991 N N . SER A 1 129 ? -10.454 -22.620 6.890 1.00 44.22 129 SER A N 1
ATOM 992 C CA . SER A 1 129 ? -10.422 -22.200 8.280 1.00 44.22 129 SER A CA 1
ATOM 993 C C . SER A 1 129 ? -9.527 -23.186 9.040 1.00 44.22 129 SER A C 1
ATOM 995 O O . SER A 1 129 ? -10.014 -24.136 9.645 1.00 44.22 129 SER A O 1
ATOM 997 N N . ASP A 1 130 ? -8.211 -23.014 8.897 1.00 36.69 130 ASP A N 1
ATOM 998 C CA . ASP A 1 130 ? -7.322 -23.273 10.005 1.00 36.69 130 ASP A CA 1
ATOM 999 C C . ASP A 1 130 ? -7.779 -22.284 11.065 1.00 36.69 130 ASP A C 1
ATOM 1001 O O . ASP A 1 130 ? -7.847 -21.071 10.834 1.00 36.69 130 ASP A O 1
ATOM 1005 N N . ASP A 1 131 ? -8.199 -22.854 12.181 1.00 40.69 131 ASP A N 1
ATOM 1006 C CA . ASP A 1 131 ? -8.406 -22.184 13.443 1.00 40.69 131 ASP A CA 1
ATOM 1007 C C . ASP A 1 131 ? -7.082 -21.520 13.867 1.00 40.69 131 ASP A C 1
ATOM 1009 O O . ASP A 1 131 ? -6.384 -21.984 14.764 1.00 40.69 131 ASP A O 1
ATOM 1013 N N . ASP A 1 132 ? -6.703 -20.428 13.204 1.00 37.88 132 ASP A N 1
ATOM 1014 C CA . ASP A 1 132 ? -5.925 -19.395 13.857 1.00 37.88 132 ASP A CA 1
ATOM 1015 C C . ASP A 1 132 ? -6.933 -18.720 14.784 1.00 37.88 132 ASP A C 1
ATOM 1017 O O . ASP A 1 132 ? -7.799 -17.951 14.352 1.00 37.88 132 ASP A O 1
ATOM 1021 N N . GLU A 1 133 ? -6.851 -19.032 16.077 1.00 38.72 133 GLU A N 1
ATOM 1022 C CA . GLU A 1 133 ? -7.368 -18.192 17.162 1.00 38.72 133 GLU A CA 1
ATOM 1023 C C . GLU A 1 133 ? -6.645 -16.823 17.142 1.00 38.72 133 GLU A C 1
ATOM 1025 O O . GLU A 1 133 ? -6.121 -16.330 18.139 1.00 38.72 133 GLU A O 1
ATOM 1030 N N . GLY A 1 134 ? -6.584 -16.174 15.979 1.00 48.94 134 GLY A N 1
ATOM 1031 C CA . GLY A 1 134 ? -6.112 -14.823 15.808 1.00 48.94 134 GLY A CA 1
ATOM 1032 C C . GLY A 1 134 ? -7.060 -13.936 16.585 1.00 48.94 134 GLY A C 1
ATOM 1033 O O . GLY A 1 134 ? -8.225 -13.814 16.213 1.00 48.94 134 GLY A O 1
ATOM 1034 N N . LEU A 1 135 ? -6.553 -13.359 17.680 1.00 62.53 135 LEU A N 1
ATOM 1035 C CA . LEU A 1 135 ? -7.214 -12.406 18.575 1.00 62.53 135 LEU A CA 1
ATOM 1036 C C . LEU A 1 135 ? -8.218 -11.531 17.804 1.00 62.53 135 LEU A C 1
ATOM 1038 O O . LEU A 1 135 ? -7.868 -10.521 17.179 1.00 62.53 135 LEU A O 1
ATOM 1042 N N . ASN A 1 136 ? -9.476 -11.968 17.796 1.00 74.69 136 ASN A N 1
ATOM 1043 C CA . ASN A 1 136 ? -10.510 -11.380 16.962 1.00 74.69 136 ASN A CA 1
ATOM 1044 C C . ASN A 1 136 ? -11.309 -10.423 17.829 1.00 74.69 136 ASN A C 1
ATOM 1046 O O . ASN A 1 136 ? -11.897 -10.824 18.833 1.00 74.69 136 ASN A O 1
ATOM 1050 N N . VAL A 1 137 ? -11.298 -9.148 17.454 1.00 79.69 137 VAL A N 1
ATOM 1051 C CA . VAL A 1 137 ? -12.144 -8.160 18.112 1.00 79.69 137 VAL A CA 1
ATOM 1052 C C . VAL A 1 137 ? -13.591 -8.560 17.860 1.00 79.69 137 VAL A C 1
ATOM 1054 O O . VAL A 1 137 ? -13.959 -8.902 16.732 1.00 79.69 137 VAL A O 1
ATOM 1057 N N . ASP A 1 138 ? -14.423 -8.505 18.900 1.00 83.69 138 ASP A N 1
ATOM 1058 C CA . ASP A 1 138 ? -15.859 -8.693 18.743 1.00 83.69 138 ASP A CA 1
ATOM 1059 C C . ASP A 1 138 ? -16.357 -7.815 17.587 1.00 83.69 138 ASP A C 1
ATOM 1061 O O . ASP A 1 138 ? -16.107 -6.607 17.535 1.00 83.69 138 ASP A O 1
ATOM 1065 N N . SER A 1 139 ? -17.054 -8.442 16.638 1.00 87.00 139 SER A N 1
ATOM 1066 C CA . SER A 1 139 ? -17.498 -7.815 15.391 1.00 87.00 139 SER A CA 1
ATOM 1067 C C . SER A 1 139 ? -18.205 -6.465 15.582 1.00 87.00 139 SER A C 1
ATOM 1069 O O . SER A 1 139 ? -18.118 -5.597 14.711 1.00 87.00 139 SER A O 1
ATOM 1071 N N . ARG A 1 140 ? -18.850 -6.258 16.737 1.00 88.50 140 ARG A N 1
ATOM 1072 C CA . ARG A 1 140 ? -19.554 -5.026 17.113 1.00 88.50 140 ARG A CA 1
ATOM 1073 C C . ARG A 1 140 ? -18.617 -3.830 17.304 1.00 88.50 140 ARG A C 1
ATOM 1075 O O . ARG A 1 140 ? -19.050 -2.695 17.122 1.00 88.50 140 ARG A O 1
ATOM 1082 N N . PHE A 1 141 ? -17.341 -4.068 17.603 1.00 91.69 141 PHE A N 1
ATOM 1083 C CA . PHE A 1 141 ? -16.319 -3.044 17.839 1.00 91.69 141 PHE A CA 1
ATOM 1084 C C . PHE A 1 141 ? -15.326 -2.874 16.682 1.00 91.69 141 PHE A C 1
ATOM 1086 O O . PHE A 1 141 ? -14.373 -2.103 16.806 1.00 91.69 141 PHE A O 1
ATOM 1093 N N . ARG A 1 142 ? -15.570 -3.498 15.520 1.00 88.75 142 ARG A N 1
ATOM 1094 C CA . ARG A 1 142 ? -14.711 -3.355 14.326 1.00 88.75 142 ARG A CA 1
ATOM 1095 C C . ARG A 1 142 ? -14.466 -1.905 13.912 1.00 88.75 142 ARG A C 1
ATOM 1097 O O . ARG A 1 142 ? -13.378 -1.578 13.450 1.00 88.75 142 ARG A O 1
ATOM 1104 N N . SER A 1 143 ? -15.446 -1.015 14.088 1.00 85.94 143 SER A N 1
ATOM 1105 C CA . SER A 1 143 ? -15.248 0.408 13.779 1.00 85.94 143 SER A CA 1
ATOM 1106 C C . SER A 1 143 ? -14.187 1.043 14.685 1.00 85.94 143 SER A C 1
ATOM 1108 O O . SER A 1 143 ? -13.347 1.795 14.196 1.00 85.94 143 SER A O 1
ATOM 1110 N N . VAL A 1 144 ? -14.196 0.720 15.983 1.00 90.56 144 VAL A N 1
ATOM 1111 C CA . VAL A 1 144 ? -13.218 1.222 16.963 1.00 90.56 144 VAL A CA 1
ATOM 1112 C C . VAL A 1 144 ? -11.837 0.644 16.668 1.00 90.56 144 VAL A C 1
ATOM 1114 O O . VAL A 1 144 ? -10.861 1.389 16.607 1.00 90.56 144 VAL A O 1
ATOM 1117 N N . GLU A 1 145 ? -11.766 -0.662 16.403 1.00 91.19 145 GLU A N 1
ATOM 1118 C CA . GLU A 1 145 ? -10.538 -1.333 15.970 1.00 91.19 145 GLU A CA 1
ATOM 1119 C C . GLU A 1 145 ? -9.943 -0.654 14.731 1.00 91.19 145 GLU A C 1
ATOM 1121 O O . GLU A 1 145 ? -8.790 -0.229 14.757 1.00 91.19 145 GLU A O 1
ATOM 1126 N N . SER A 1 146 ? -10.734 -0.486 13.666 1.00 85.06 146 SER A N 1
ATOM 1127 C CA . SER A 1 146 ? -10.255 0.090 12.404 1.00 85.06 146 SER A CA 1
ATOM 1128 C C . SER A 1 146 ? -9.716 1.517 12.570 1.00 85.06 146 SER A C 1
ATOM 1130 O O . SER A 1 146 ? -8.676 1.857 12.002 1.00 85.06 146 SER A O 1
ATOM 1132 N N . ALA A 1 147 ? -10.359 2.336 13.411 1.00 88.69 147 ALA A N 1
ATOM 1133 C CA . ALA A 1 147 ? -9.892 3.681 13.726 1.00 88.69 147 ALA A CA 1
ATOM 1134 C C . ALA A 1 147 ? -8.539 3.663 14.456 1.00 88.69 147 ALA A C 1
ATOM 1136 O O . ALA A 1 147 ? -7.633 4.423 14.102 1.00 88.69 147 ALA A O 1
ATOM 1137 N N . TRP A 1 148 ? -8.371 2.786 15.450 1.00 92.06 148 TRP A N 1
ATOM 1138 C CA . TRP A 1 148 ? -7.112 2.654 16.186 1.00 92.06 148 TRP A CA 1
ATOM 1139 C C . TRP A 1 148 ? -5.985 2.093 15.327 1.00 92.06 148 TRP A C 1
ATOM 1141 O O . TRP A 1 148 ? -4.884 2.645 15.348 1.00 92.06 148 TRP A O 1
ATOM 1151 N N . VAL A 1 149 ? -6.263 1.071 14.519 1.00 89.25 149 VAL A N 1
ATOM 1152 C CA . VAL A 1 149 ? -5.309 0.500 13.559 1.00 89.25 149 VAL A CA 1
ATOM 1153 C C . VAL A 1 149 ? -4.852 1.566 12.562 1.00 89.25 149 VAL A C 1
ATOM 1155 O O . VAL A 1 149 ? -3.651 1.732 12.355 1.00 89.25 149 VAL A O 1
ATOM 1158 N N . SER A 1 150 ? -5.772 2.367 12.013 1.00 85.31 150 SER A N 1
ATOM 1159 C CA . SER A 1 150 ? -5.430 3.453 11.085 1.00 85.31 150 SER A CA 1
ATOM 1160 C C . SER A 1 150 ? -4.538 4.518 11.734 1.00 85.31 150 SER A C 1
ATOM 1162 O O . SER A 1 150 ? -3.492 4.863 11.183 1.00 85.31 150 SER A O 1
ATOM 1164 N N . ARG A 1 151 ? -4.910 5.020 12.924 1.00 88.06 151 ARG A N 1
ATOM 1165 C CA . ARG A 1 151 ? -4.115 6.018 13.673 1.00 88.06 151 ARG A CA 1
ATOM 1166 C C . ARG A 1 151 ? -2.731 5.478 14.039 1.00 88.06 151 ARG A C 1
ATOM 1168 O O . ARG A 1 151 ? -1.750 6.222 14.036 1.00 88.06 151 ARG A O 1
ATOM 1175 N N . THR A 1 152 ? -2.658 4.195 14.383 1.00 90.81 152 THR A N 1
ATOM 1176 C CA . THR A 1 152 ? -1.408 3.519 14.735 1.00 90.81 152 THR A CA 1
ATOM 1177 C C . THR A 1 152 ? -0.516 3.361 13.517 1.00 90.81 152 THR A C 1
ATOM 1179 O O . THR A 1 152 ? 0.661 3.698 13.591 1.00 90.81 152 THR A O 1
ATOM 1182 N N . SER A 1 153 ? -1.068 2.940 12.377 1.00 85.88 153 SER A N 1
ATOM 1183 C CA . SER A 1 153 ? -0.308 2.802 11.135 1.00 85.88 153 SER A CA 1
ATOM 1184 C C . SER A 1 153 ? 0.389 4.104 10.747 1.00 85.88 153 SER A C 1
ATOM 1186 O O . SER A 1 153 ? 1.573 4.079 10.430 1.00 85.88 153 SER A O 1
ATOM 1188 N N . GLU A 1 154 ? -0.310 5.240 10.793 1.00 81.88 154 GLU A N 1
ATOM 1189 C CA . GLU A 1 154 ? 0.270 6.550 10.470 1.00 81.88 154 GLU A CA 1
ATOM 1190 C C . GLU A 1 154 ? 1.427 6.902 11.421 1.00 81.88 154 GLU A C 1
ATOM 1192 O O . GLU A 1 154 ? 2.519 7.294 11.000 1.00 81.88 154 GLU A O 1
ATOM 1197 N N . ARG A 1 155 ? 1.215 6.666 12.718 1.00 86.00 155 ARG A N 1
ATOM 1198 C CA . ARG A 1 155 ? 2.203 6.887 13.774 1.00 86.00 155 ARG A CA 1
ATOM 1199 C C . ARG A 1 155 ? 3.442 6.005 13.623 1.00 86.00 155 ARG A C 1
ATOM 1201 O O . ARG A 1 155 ? 4.551 6.536 13.648 1.00 86.00 155 ARG A O 1
ATOM 1208 N N . CYS A 1 156 ? 3.281 4.697 13.440 1.00 85.88 156 CYS A N 1
ATOM 1209 C CA . CYS A 1 156 ? 4.405 3.776 13.269 1.00 85.88 156 CYS A CA 1
ATOM 1210 C C . CYS A 1 156 ? 5.134 4.040 11.936 1.00 85.88 156 CYS A C 1
ATOM 1212 O O . CYS A 1 156 ? 6.361 4.026 11.898 1.00 85.88 156 CYS A O 1
ATOM 1214 N N . ASN A 1 157 ? 4.416 4.386 10.858 1.00 80.69 157 ASN A N 1
ATOM 1215 C CA . ASN A 1 157 ? 5.032 4.759 9.579 1.00 80.69 157 ASN A CA 1
ATOM 1216 C C . ASN A 1 157 ? 5.892 6.024 9.698 1.00 80.69 157 ASN A C 1
ATOM 1218 O O . ASN A 1 157 ? 6.961 6.087 9.096 1.00 80.69 157 ASN A O 1
ATOM 1222 N N . SER A 1 158 ? 5.494 6.996 10.526 1.00 78.50 158 SER A N 1
ATOM 1223 C CA . SER A 1 158 ? 6.328 8.178 10.784 1.00 78.50 158 SER A CA 1
ATOM 1224 C C . SER A 1 158 ? 7.680 7.838 11.432 1.00 78.50 158 SER A C 1
ATOM 1226 O O . SER A 1 158 ? 8.654 8.556 11.219 1.00 78.50 158 SER A O 1
ATOM 1228 N N . LEU A 1 159 ? 7.786 6.718 12.165 1.00 80.88 159 LEU A N 1
ATOM 1229 C CA . LEU A 1 159 ? 9.058 6.276 12.743 1.00 80.88 159 LEU A CA 1
ATOM 1230 C C . LEU A 1 159 ? 10.052 5.840 11.672 1.00 80.88 159 LEU A C 1
ATOM 1232 O O . LEU A 1 159 ? 11.247 6.060 11.846 1.00 80.88 159 LEU A O 1
ATOM 1236 N N . ARG A 1 160 ? 9.587 5.281 10.548 1.00 81.00 160 ARG A N 1
ATOM 1237 C CA . ARG A 1 160 ? 10.453 4.883 9.423 1.00 81.00 160 ARG A CA 1
ATOM 1238 C C . ARG A 1 160 ? 11.209 6.065 8.822 1.00 81.00 160 ARG A C 1
ATOM 1240 O O . ARG A 1 160 ? 12.333 5.889 8.377 1.00 81.00 160 ARG A O 1
ATOM 1247 N N . ALA A 1 161 ? 10.660 7.279 8.898 1.00 79.44 161 ALA A N 1
ATOM 1248 C CA . ALA A 1 161 ? 11.344 8.485 8.427 1.00 79.44 161 ALA A CA 1
ATOM 1249 C C . ALA A 1 161 ? 12.626 8.816 9.219 1.00 79.44 161 ALA A C 1
ATOM 1251 O O . ALA A 1 161 ? 13.471 9.562 8.735 1.00 79.44 161 ALA A O 1
ATOM 1252 N N . TYR A 1 162 ? 12.783 8.271 10.429 1.00 75.25 162 TYR A N 1
ATOM 1253 C CA . TYR A 1 162 ? 13.982 8.448 11.253 1.00 75.25 162 TYR A CA 1
ATOM 1254 C C . TYR A 1 162 ? 15.016 7.335 11.070 1.00 75.25 162 TYR A C 1
ATOM 1256 O O . TYR A 1 162 ? 16.015 7.324 11.795 1.00 75.25 162 TYR A O 1
ATOM 1264 N N . TYR A 1 163 ? 14.772 6.390 10.160 1.00 82.25 163 TYR A N 1
ATOM 1265 C CA . TYR A 1 163 ? 15.722 5.332 9.866 1.00 82.25 163 TYR A CA 1
ATOM 1266 C C . TYR A 1 163 ? 16.988 5.900 9.217 1.00 82.25 163 TYR A C 1
ATOM 1268 O O . TYR A 1 163 ? 16.932 6.742 8.321 1.00 82.25 163 TYR A O 1
ATOM 1276 N N . ASN A 1 164 ? 18.136 5.423 9.691 1.00 77.62 164 ASN A N 1
ATOM 1277 C CA . ASN A 1 164 ? 19.439 5.668 9.099 1.00 77.62 164 ASN A CA 1
ATOM 1278 C C . ASN A 1 164 ? 20.162 4.324 9.009 1.00 77.62 164 ASN A C 1
ATOM 1280 O O . ASN A 1 164 ? 20.372 3.673 10.031 1.00 77.62 164 ASN A O 1
ATOM 1284 N N . GLU A 1 165 ? 20.553 3.942 7.796 1.00 77.56 165 GLU A N 1
ATOM 1285 C CA . GLU A 1 165 ? 21.235 2.678 7.498 1.00 77.56 165 GLU A CA 1
ATOM 1286 C C . GLU A 1 165 ? 22.535 2.504 8.296 1.00 77.56 165 GLU A C 1
ATOM 1288 O O . GLU A 1 165 ? 22.902 1.394 8.667 1.00 77.56 165 GLU A O 1
ATOM 1293 N N . ASN A 1 166 ? 23.186 3.611 8.660 1.00 80.81 166 ASN A N 1
ATOM 1294 C CA . ASN A 1 166 ? 24.444 3.596 9.401 1.00 80.81 166 ASN A CA 1
ATOM 1295 C C . ASN A 1 166 ? 24.278 3.418 10.925 1.00 80.81 166 ASN A C 1
ATOM 1297 O O . ASN A 1 166 ? 25.283 3.401 11.633 1.00 80.81 166 ASN A O 1
ATOM 1301 N N . ASP A 1 167 ? 23.047 3.359 11.456 1.00 85.75 167 ASP A N 1
ATOM 1302 C CA . ASP A 1 167 ? 22.792 3.338 12.908 1.00 85.75 167 ASP A CA 1
ATOM 1303 C C . ASP A 1 167 ? 21.480 2.604 13.274 1.00 85.75 167 ASP A C 1
ATOM 1305 O O . ASP A 1 167 ? 20.562 3.157 13.895 1.00 85.75 167 ASP A O 1
ATOM 1309 N N . ALA A 1 168 ? 21.376 1.337 12.854 1.00 87.12 168 ALA A N 1
ATOM 1310 C CA . ALA A 1 168 ? 20.205 0.485 13.095 1.00 87.12 168 ALA A CA 1
ATOM 1311 C C . ALA A 1 168 ? 19.942 0.221 14.593 1.00 87.12 168 ALA A C 1
ATOM 1313 O O . ALA A 1 168 ? 18.790 0.185 15.028 1.00 87.12 168 ALA A O 1
ATOM 1314 N N . GLU A 1 169 ? 20.991 0.109 15.414 1.00 89.62 169 GLU A N 1
ATOM 1315 C CA . GLU A 1 169 ? 20.845 -0.118 16.858 1.00 89.62 169 GLU A CA 1
ATOM 1316 C C . GLU A 1 169 ? 20.152 1.070 17.541 1.00 89.62 169 GLU A C 1
ATOM 1318 O O . GLU A 1 169 ? 19.157 0.905 18.255 1.00 89.62 169 GLU A O 1
ATOM 1323 N N . ARG A 1 170 ? 20.615 2.298 17.274 1.00 88.75 170 ARG A N 1
ATOM 1324 C CA . ARG A 1 170 ? 19.996 3.506 17.831 1.00 88.75 170 ARG A CA 1
ATOM 1325 C C . ARG A 1 170 ? 18.589 3.728 17.294 1.00 88.75 170 ARG A C 1
ATOM 1327 O O . ARG A 1 170 ? 17.754 4.298 18.002 1.00 88.75 170 ARG A O 1
ATOM 1334 N N . TYR A 1 171 ? 18.317 3.300 16.063 1.00 88.88 171 TYR A N 1
ATOM 1335 C CA . TYR A 1 171 ? 16.969 3.286 15.511 1.00 88.88 171 TYR A CA 1
ATOM 1336 C C . TYR A 1 171 ? 16.044 2.362 16.313 1.00 88.88 171 TYR A C 1
ATOM 1338 O O . TYR A 1 171 ? 15.029 2.830 16.834 1.00 88.88 171 TYR A O 1
ATOM 1346 N N . ASN A 1 172 ? 16.428 1.100 16.513 1.00 90.69 172 ASN A N 1
ATOM 1347 C CA . ASN A 1 172 ? 15.640 0.132 17.278 1.00 90.69 1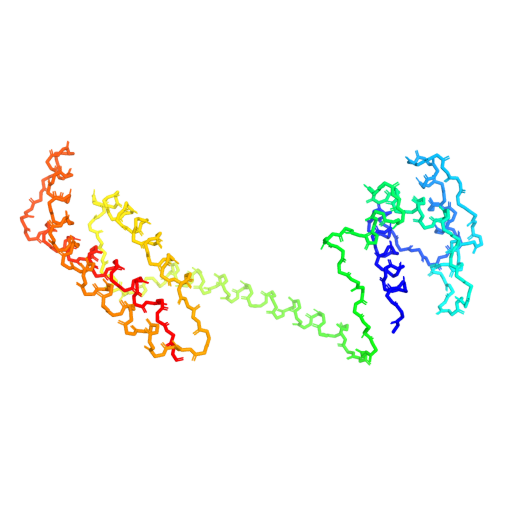72 ASN A CA 1
ATOM 1348 C C . ASN A 1 172 ? 15.411 0.594 18.729 1.00 90.69 172 ASN A C 1
ATOM 1350 O O . ASN A 1 172 ? 14.280 0.548 19.212 1.00 90.69 172 ASN A O 1
ATOM 1354 N N . GLN A 1 173 ? 16.419 1.182 19.387 1.00 91.44 173 GLN A N 1
ATOM 1355 C CA . GLN A 1 173 ? 16.257 1.782 20.722 1.00 91.44 173 GLN A CA 1
ATOM 1356 C C . GLN A 1 173 ? 15.221 2.923 20.747 1.00 91.44 173 GLN A C 1
ATOM 1358 O O . GLN A 1 173 ? 14.480 3.093 21.722 1.00 91.44 173 GLN A O 1
ATOM 1363 N N . ARG A 1 174 ? 15.144 3.738 19.684 1.00 89.62 174 ARG A N 1
ATOM 1364 C CA . ARG A 1 174 ? 14.110 4.781 19.560 1.00 89.62 174 ARG A CA 1
ATOM 1365 C C . ARG A 1 174 ? 12.729 4.174 19.361 1.00 89.62 174 ARG A C 1
ATOM 1367 O O . ARG A 1 174 ? 11.779 4.675 19.965 1.00 89.62 174 ARG A O 1
ATOM 1374 N N . VAL A 1 175 ? 12.627 3.126 18.545 1.00 91.25 175 VAL A N 1
ATOM 1375 C CA . VAL A 1 175 ? 11.381 2.383 18.330 1.00 91.25 175 VAL A CA 1
ATOM 1376 C C . VAL A 1 175 ? 10.892 1.789 19.654 1.00 91.25 175 VAL A C 1
ATOM 1378 O O . VAL A 1 175 ? 9.746 2.027 20.022 1.00 91.25 175 VAL A O 1
ATOM 1381 N N . ASP A 1 176 ? 11.760 1.162 20.449 1.00 92.69 176 ASP A N 1
ATOM 1382 C CA . ASP A 1 176 ? 11.408 0.628 21.775 1.00 92.69 176 ASP A CA 1
ATOM 1383 C C . ASP A 1 176 ? 10.902 1.702 22.737 1.00 92.69 176 ASP A C 1
ATOM 1385 O O . ASP A 1 176 ? 9.849 1.561 23.369 1.00 92.69 176 ASP A O 1
ATOM 1389 N N . LYS A 1 177 ? 11.617 2.829 22.812 1.00 93.12 177 LYS A N 1
ATOM 1390 C CA . LYS A 1 177 ? 11.204 3.965 23.641 1.00 93.12 177 LYS A CA 1
ATOM 1391 C C . LYS A 1 177 ? 9.848 4.521 23.201 1.00 93.12 177 LYS A C 1
ATOM 1393 O O . LYS A 1 177 ? 9.043 4.924 24.046 1.00 93.12 177 LYS A O 1
ATOM 1398 N N . TYR A 1 178 ? 9.597 4.563 21.895 1.00 91.88 178 TYR A N 1
ATOM 1399 C CA . TYR A 1 178 ? 8.312 4.981 21.351 1.00 91.88 178 TYR A CA 1
ATOM 1400 C C . TYR A 1 178 ? 7.202 3.997 21.725 1.00 91.88 178 TYR A C 1
ATOM 1402 O O . TYR A 1 178 ? 6.192 4.425 22.280 1.00 91.88 178 TYR A O 1
ATOM 1410 N N . ILE A 1 179 ? 7.405 2.701 21.471 1.00 92.62 179 ILE A N 1
ATOM 1411 C 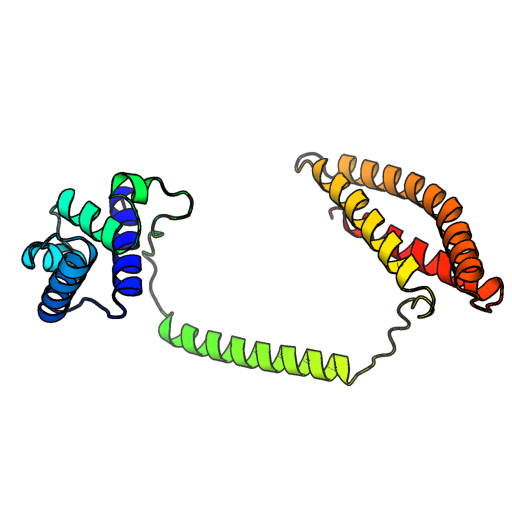CA . ILE A 1 179 ? 6.441 1.629 21.750 1.00 92.62 179 ILE A CA 1
ATOM 1412 C C . ILE A 1 179 ? 6.053 1.631 23.225 1.00 92.62 179 ILE A C 1
ATOM 1414 O O . ILE A 1 179 ? 4.866 1.613 23.538 1.00 92.62 179 ILE A O 1
ATOM 1418 N N . SER A 1 180 ? 7.025 1.741 24.135 1.00 93.38 180 SER A N 1
ATOM 1419 C CA . SER A 1 180 ? 6.767 1.816 25.578 1.00 93.38 180 SER A CA 1
ATOM 1420 C C . SER A 1 180 ? 5.847 2.991 25.940 1.00 93.38 180 SER A C 1
ATOM 1422 O O . SER A 1 180 ? 4.831 2.806 26.610 1.00 93.38 180 SER A O 1
ATOM 1424 N N . LYS A 1 181 ? 6.136 4.197 25.430 1.00 93.56 181 LYS A N 1
ATOM 1425 C CA . LYS A 1 181 ? 5.292 5.380 25.666 1.00 93.56 181 LYS A CA 1
ATOM 1426 C C . LYS A 1 181 ? 3.910 5.239 25.022 1.00 93.56 181 LYS A C 1
ATOM 1428 O O . LYS A 1 181 ? 2.916 5.710 25.578 1.00 93.56 181 LYS A O 1
ATOM 1433 N N . TYR A 1 182 ? 3.853 4.633 23.840 1.00 93.56 182 TYR A N 1
ATOM 1434 C CA . TYR A 1 182 ? 2.621 4.445 23.089 1.00 93.56 182 TYR A CA 1
ATOM 1435 C C . TYR A 1 182 ? 1.700 3.422 23.757 1.00 93.56 182 TYR A C 1
ATOM 1437 O O . TYR A 1 182 ? 0.509 3.690 23.882 1.00 93.56 182 TYR A O 1
ATOM 1445 N N . ARG A 1 183 ? 2.251 2.333 24.304 1.00 94.56 183 ARG A N 1
ATOM 1446 C CA . ARG A 1 183 ? 1.521 1.331 25.093 1.00 94.56 183 ARG A CA 1
ATOM 1447 C C . ARG A 1 183 ? 0.740 1.969 26.238 1.00 94.56 183 ARG A C 1
ATOM 1449 O O . ARG A 1 183 ? -0.473 1.818 26.296 1.00 94.56 183 ARG A O 1
ATOM 1456 N N . THR A 1 184 ? 1.390 2.793 27.060 1.00 93.62 184 THR A N 1
ATOM 1457 C CA . THR A 1 184 ? 0.715 3.501 28.165 1.00 93.62 184 THR A CA 1
ATOM 1458 C C . THR A 1 184 ? -0.390 4.449 27.679 1.00 93.62 184 THR A C 1
ATOM 1460 O O . THR A 1 184 ? -1.369 4.698 28.382 1.00 93.62 184 THR A O 1
ATOM 1463 N N . MET A 1 185 ? -0.244 5.028 26.483 1.00 94.75 185 MET A N 1
ATOM 1464 C CA . MET A 1 185 ? -1.292 5.853 25.879 1.00 94.75 185 MET A CA 1
ATOM 1465 C C . MET A 1 185 ? -2.482 5.000 25.422 1.00 94.75 185 MET A C 1
ATOM 1467 O O . MET A 1 185 ? -3.626 5.400 25.637 1.00 94.75 185 MET A O 1
ATOM 1471 N N . LEU A 1 186 ? -2.217 3.848 24.804 1.00 94.88 186 LEU A N 1
ATOM 1472 C CA . LEU A 1 186 ? -3.242 2.914 24.347 1.00 94.88 186 LEU A CA 1
ATOM 1473 C C . LEU A 1 186 ? -4.036 2.345 25.531 1.00 94.88 186 LEU A C 1
ATOM 1475 O O . LEU A 1 186 ? -5.257 2.454 25.531 1.00 94.88 186 LEU A O 1
ATOM 1479 N N . GLU A 1 187 ? -3.360 1.860 26.576 1.00 92.50 187 GLU A N 1
ATOM 1480 C CA . GLU A 1 187 ? -3.987 1.330 27.801 1.00 92.50 187 GLU A CA 1
ATOM 1481 C C . GLU A 1 187 ? -4.934 2.343 28.463 1.00 92.50 187 GLU A C 1
ATOM 1483 O O . GLU A 1 187 ? -5.989 1.977 28.975 1.00 92.50 187 GLU A O 1
ATOM 1488 N N . ARG A 1 188 ? -4.605 3.641 28.404 1.00 92.62 188 ARG A N 1
ATOM 1489 C CA . ARG A 1 188 ? -5.463 4.704 28.949 1.00 92.62 188 ARG A CA 1
ATOM 1490 C C . ARG A 1 188 ? -6.684 5.001 28.078 1.00 92.62 188 ARG A C 1
ATOM 1492 O O . ARG A 1 188 ? -7.729 5.374 28.602 1.00 92.62 188 ARG A O 1
ATOM 1499 N N . ASN A 1 189 ? -6.537 4.935 26.758 1.00 95.44 189 ASN A N 1
ATOM 1500 C CA . ASN A 1 189 ? -7.505 5.534 25.839 1.00 95.44 189 ASN A CA 1
ATOM 1501 C C . ASN A 1 189 ? -8.405 4.501 25.158 1.00 95.44 189 ASN A C 1
ATOM 1503 O O . ASN A 1 189 ? -9.586 4.777 24.965 1.00 95.44 189 ASN A O 1
ATOM 1507 N N . VAL A 1 190 ? -7.871 3.328 24.809 1.00 96.44 190 VAL A N 1
ATOM 1508 C CA . VAL A 1 190 ? -8.596 2.314 24.033 1.00 96.44 190 VAL A CA 1
ATOM 1509 C C . VAL A 1 190 ? -9.799 1.800 24.817 1.00 96.44 190 VAL A C 1
ATOM 1511 O O . VAL A 1 190 ? -10.904 1.824 24.285 1.00 96.44 190 VAL A O 1
ATOM 1514 N N . LYS A 1 191 ? -9.621 1.423 26.093 1.00 95.75 191 LYS A N 1
ATOM 1515 C CA . LYS A 1 191 ? -10.725 0.945 26.944 1.00 95.75 191 LYS A CA 1
ATOM 1516 C C . LYS A 1 191 ? -11.858 1.972 27.032 1.00 95.75 191 LYS A C 1
ATOM 1518 O O . LYS A 1 191 ? -13.001 1.646 26.731 1.00 95.75 191 LYS A O 1
ATOM 1523 N N . ASN A 1 192 ? -11.522 3.230 27.321 1.00 95.81 192 ASN A N 1
ATOM 1524 C CA . ASN A 1 192 ? -12.499 4.320 27.379 1.00 95.81 192 ASN A CA 1
ATOM 1525 C C . ASN A 1 192 ? -13.230 4.528 26.038 1.00 95.81 192 ASN A C 1
ATOM 1527 O O . ASN A 1 192 ? -14.417 4.840 26.023 1.00 95.81 192 ASN A O 1
ATOM 1531 N N . GLU A 1 193 ? -12.549 4.387 24.896 1.00 95.19 193 GLU A N 1
ATOM 1532 C CA . GLU A 1 193 ? -13.177 4.536 23.574 1.00 95.19 193 GLU A CA 1
ATOM 1533 C C . GLU A 1 193 ? -14.102 3.353 23.248 1.00 95.19 193 GLU A C 1
ATOM 1535 O O . GLU A 1 193 ? -15.191 3.574 22.722 1.00 95.19 193 GLU A O 1
ATOM 1540 N N . VAL A 1 194 ? -13.732 2.125 23.629 1.00 95.31 194 VAL A N 1
ATOM 1541 C CA . VAL A 1 194 ? -14.591 0.932 23.512 1.00 95.31 194 VAL A CA 1
ATOM 1542 C C . VAL A 1 194 ? -15.845 1.077 24.384 1.00 95.31 194 VAL A C 1
ATOM 1544 O O . VAL A 1 194 ? -16.954 0.874 23.890 1.00 95.31 194 VAL A O 1
ATOM 1547 N N . GLU A 1 195 ? -15.697 1.500 25.643 1.00 95.50 195 GLU A N 1
ATOM 1548 C CA . GLU A 1 195 ? -16.816 1.759 26.563 1.00 95.50 195 GLU A CA 1
ATOM 1549 C C . GLU A 1 195 ? -17.760 2.838 26.022 1.00 95.50 195 GLU A C 1
ATOM 1551 O O . GLU A 1 195 ? -18.971 2.628 25.916 1.00 95.50 195 GLU A O 1
ATOM 1556 N N . ASN A 1 196 ? -17.210 3.986 25.616 1.00 95.75 196 ASN A N 1
ATOM 1557 C CA . ASN A 1 196 ? -17.997 5.086 25.065 1.00 95.75 196 ASN A CA 1
ATOM 1558 C C . ASN A 1 196 ? -18.723 4.675 23.781 1.00 95.75 196 ASN A C 1
ATOM 1560 O O . ASN A 1 196 ? -19.890 5.023 23.597 1.00 95.75 196 ASN A O 1
ATOM 1564 N N . TYR A 1 197 ? -18.068 3.905 22.911 1.00 93.81 197 TYR A N 1
ATOM 1565 C CA . TYR A 1 197 ? -18.684 3.391 21.695 1.00 93.81 197 TYR A CA 1
ATOM 1566 C C . TYR A 1 197 ? -19.831 2.422 22.005 1.00 93.81 197 TYR A C 1
ATOM 1568 O O . TYR A 1 197 ? -20.884 2.508 21.367 1.00 93.81 197 TYR A O 1
ATOM 1576 N N . ALA A 1 198 ? -19.668 1.541 23.000 1.00 94.06 198 ALA A N 1
ATOM 1577 C CA . ALA A 1 198 ? -20.727 0.638 23.443 1.00 94.06 198 ALA A CA 1
ATOM 1578 C C . ALA A 1 198 ? -21.954 1.417 23.940 1.00 94.06 198 ALA A C 1
ATOM 1580 O O . ALA A 1 198 ? -23.078 1.137 23.518 1.00 94.06 198 ALA A O 1
ATOM 1581 N N . LEU A 1 199 ? -21.733 2.443 24.769 1.00 94.44 199 LEU A N 1
ATOM 1582 C CA . LEU A 1 199 ? -22.790 3.308 25.298 1.00 94.44 199 LEU A CA 1
ATOM 1583 C C . LEU A 1 199 ? -23.515 4.080 24.188 1.00 94.44 199 LEU A C 1
ATOM 1585 O O . LEU A 1 199 ? -24.745 4.078 24.136 1.00 94.44 199 LEU A O 1
ATOM 1589 N N . GLN A 1 200 ? -22.770 4.704 23.273 1.00 94.25 200 GLN A N 1
ATOM 1590 C CA . GLN A 1 200 ? -23.333 5.498 22.175 1.00 94.25 200 GLN A CA 1
ATOM 1591 C C . GLN A 1 200 ? -24.163 4.652 21.204 1.00 94.25 200 GLN A C 1
ATOM 1593 O O . GLN A 1 200 ? -25.222 5.089 20.755 1.00 94.25 200 GLN A O 1
ATOM 1598 N N . ASN A 1 201 ? -23.716 3.428 20.917 1.00 92.94 201 ASN A N 1
ATOM 1599 C CA . ASN A 1 201 ? -24.381 2.520 19.981 1.00 92.94 201 ASN A CA 1
ATOM 1600 C C . ASN A 1 201 ? -25.355 1.547 20.664 1.00 92.94 201 ASN A C 1
ATOM 1602 O O . ASN A 1 201 ? -25.886 0.655 20.004 1.00 92.94 201 ASN A O 1
ATOM 1606 N N . LYS A 1 202 ? -25.615 1.717 21.970 1.00 94.75 202 LYS A N 1
ATOM 1607 C CA . LYS A 1 202 ? -26.507 0.860 22.775 1.00 94.75 202 LYS A CA 1
ATOM 1608 C C . LYS A 1 202 ? -26.147 -0.630 22.683 1.00 94.75 202 LYS A C 1
ATOM 1610 O O . LYS A 1 202 ? -27.024 -1.491 22.644 1.00 94.75 202 LYS A O 1
ATOM 1615 N N . ILE A 1 203 ? -24.854 -0.938 22.636 1.00 92.38 203 ILE A N 1
ATOM 1616 C CA . ILE A 1 203 ? -24.345 -2.307 22.578 1.00 92.38 203 ILE A CA 1
ATOM 1617 C C . ILE A 1 203 ? -24.322 -2.874 23.999 1.00 92.38 203 ILE A C 1
ATOM 1619 O O . ILE A 1 203 ? -23.623 -2.359 24.868 1.00 92.38 203 ILE A O 1
ATOM 1623 N N . THR A 1 204 ? -25.070 -3.951 24.242 1.00 91.88 204 THR A N 1
ATOM 1624 C CA . THR A 1 204 ? -25.048 -4.655 25.530 1.00 91.88 204 THR A CA 1
ATOM 1625 C C . THR A 1 204 ? -23.912 -5.677 25.555 1.00 91.88 204 THR A C 1
ATOM 1627 O O . THR A 1 204 ? -23.935 -6.665 24.816 1.00 91.88 204 THR A O 1
ATOM 1630 N N . VAL A 1 205 ? -22.917 -5.420 26.402 1.00 91.88 205 VAL A N 1
ATOM 1631 C CA . VAL A 1 205 ? -21.764 -6.287 26.680 1.00 91.88 205 VAL A CA 1
ATOM 1632 C C . VAL A 1 205 ? -21.378 -6.183 28.147 1.00 91.88 205 VAL A C 1
ATOM 1634 O O . VAL A 1 205 ? -21.606 -5.152 28.780 1.00 91.88 205 VAL A O 1
ATOM 1637 N N . ASP A 1 206 ? -20.811 -7.253 28.690 1.00 91.50 206 ASP A N 1
ATOM 1638 C CA . ASP A 1 206 ? -20.206 -7.246 30.015 1.00 91.50 206 ASP A CA 1
ATOM 1639 C C . ASP A 1 206 ? -18.825 -6.560 30.000 1.00 91.50 206 ASP A C 1
ATOM 1641 O O . ASP A 1 206 ? -18.205 -6.366 28.951 1.00 91.50 206 ASP A O 1
ATOM 1645 N N . ASN A 1 207 ? -18.335 -6.194 31.187 1.00 92.94 207 ASN A N 1
ATOM 1646 C CA . ASN A 1 207 ? -17.054 -5.504 31.334 1.00 92.94 207 ASN A CA 1
ATOM 1647 C C . ASN A 1 207 ? -15.854 -6.364 30.893 1.00 92.94 207 ASN A C 1
ATOM 1649 O O . ASN A 1 207 ? -14.875 -5.806 30.405 1.00 92.94 207 ASN A O 1
ATOM 1653 N N . ALA A 1 208 ? -15.921 -7.696 31.011 1.00 91.88 208 ALA A N 1
ATOM 1654 C CA . ALA A 1 208 ? -14.824 -8.560 30.580 1.00 91.88 208 ALA A CA 1
ATOM 1655 C C . ALA A 1 208 ? -14.700 -8.567 29.048 1.00 91.88 208 ALA A C 1
ATOM 1657 O O . ALA A 1 208 ? -13.592 -8.478 28.529 1.00 91.88 208 ALA A O 1
ATOM 1658 N N . THR A 1 209 ? -15.822 -8.553 28.320 1.00 89.31 209 THR A N 1
ATOM 1659 C CA . THR A 1 209 ? -15.824 -8.397 26.853 1.00 89.31 209 THR A CA 1
ATOM 1660 C C . THR A 1 209 ? -15.216 -7.057 26.414 1.00 89.31 209 THR A C 1
ATOM 1662 O O . THR A 1 209 ? -14.477 -7.002 25.427 1.00 89.31 209 THR A O 1
ATOM 1665 N N . ILE A 1 210 ? -15.493 -5.968 27.142 1.00 91.88 210 ILE A N 1
ATOM 1666 C CA . ILE A 1 210 ? -14.901 -4.643 26.883 1.00 91.88 210 ILE A CA 1
ATOM 1667 C C . ILE A 1 210 ? -13.386 -4.670 27.107 1.00 91.88 210 ILE A C 1
ATOM 1669 O O . ILE A 1 210 ? -12.635 -4.193 26.257 1.00 91.88 210 ILE A O 1
ATOM 1673 N N . GLU A 1 211 ? -12.940 -5.237 28.230 1.00 92.44 211 GLU A N 1
ATOM 1674 C CA . GLU A 1 211 ? -11.519 -5.353 28.574 1.00 92.44 211 GLU A CA 1
ATOM 1675 C C . GLU A 1 211 ? -10.767 -6.211 27.560 1.00 92.44 211 GLU A C 1
ATOM 1677 O O . GLU A 1 211 ? -9.780 -5.753 26.990 1.00 92.44 211 GLU A O 1
ATOM 1682 N N . GLN A 1 212 ? -11.297 -7.390 27.233 1.00 92.50 212 GLN A N 1
ATOM 1683 C CA . GLN A 1 212 ? -10.721 -8.268 26.221 1.00 92.50 212 GLN A CA 1
ATOM 1684 C C . GLN A 1 212 ? -10.637 -7.574 24.855 1.00 92.50 212 GLN A C 1
ATOM 1686 O O . GLN A 1 212 ? -9.615 -7.651 24.178 1.00 92.50 212 GLN A O 1
ATOM 1691 N N . THR A 1 213 ? -11.690 -6.860 24.448 1.00 92.31 213 THR A N 1
ATOM 1692 C CA . THR A 1 213 ? -11.691 -6.106 23.187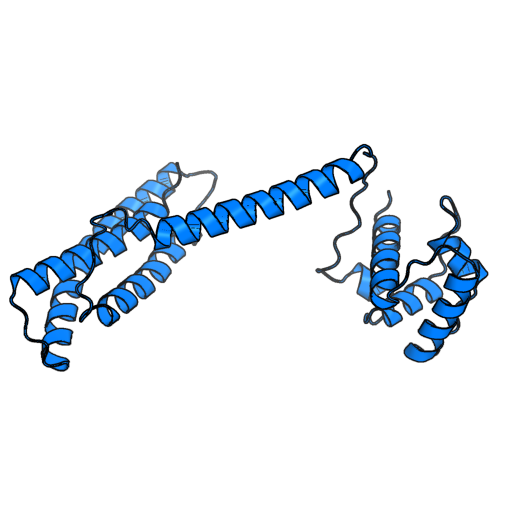 1.00 92.31 213 THR A CA 1
ATOM 1693 C C . THR A 1 213 ? -10.612 -5.026 23.179 1.00 92.31 213 THR A C 1
ATOM 1695 O O . THR A 1 213 ? -9.888 -4.882 22.191 1.00 92.31 213 THR A O 1
ATOM 1698 N N . ALA A 1 214 ? -10.485 -4.274 24.273 1.00 94.81 214 ALA A N 1
ATOM 1699 C CA . ALA A 1 214 ? -9.463 -3.248 24.401 1.00 94.81 214 ALA A CA 1
ATOM 1700 C C . ALA A 1 214 ? -8.054 -3.853 24.332 1.00 94.81 214 ALA A C 1
ATOM 1702 O O . ALA A 1 214 ? -7.227 -3.356 23.568 1.00 94.81 214 ALA A O 1
ATOM 1703 N N . ASP A 1 215 ? -7.807 -4.952 25.042 1.00 94.62 215 ASP A N 1
ATOM 1704 C CA . ASP A 1 215 ? -6.520 -5.647 25.043 1.00 94.62 215 ASP A CA 1
ATOM 1705 C C . ASP A 1 215 ? -6.147 -6.161 23.652 1.00 94.62 215 ASP A C 1
ATOM 1707 O O . ASP A 1 215 ? -5.019 -5.954 23.205 1.00 94.62 215 ASP A O 1
ATOM 1711 N N . ILE A 1 216 ? -7.096 -6.750 22.916 1.00 92.81 216 ILE A N 1
ATOM 1712 C CA . ILE A 1 216 ? -6.872 -7.189 21.532 1.00 92.81 216 ILE A CA 1
ATOM 1713 C C . ILE A 1 216 ? -6.449 -6.008 20.648 1.00 92.81 216 ILE A C 1
ATOM 1715 O O . ILE A 1 216 ? -5.472 -6.111 19.902 1.00 92.81 216 ILE A O 1
ATOM 1719 N N . ILE A 1 217 ? -7.157 -4.877 20.734 1.00 93.69 217 ILE A N 1
ATOM 1720 C CA . ILE A 1 217 ? -6.831 -3.673 19.956 1.00 93.69 217 ILE A CA 1
ATOM 1721 C C . ILE A 1 217 ? -5.440 -3.151 20.341 1.00 93.69 217 ILE A C 1
ATOM 1723 O O . ILE A 1 217 ? -4.647 -2.820 19.459 1.00 93.69 217 ILE A O 1
ATOM 1727 N N . ILE A 1 218 ? -5.114 -3.101 21.637 1.00 94.38 218 ILE A N 1
ATOM 1728 C CA . ILE A 1 218 ? -3.796 -2.674 22.128 1.00 94.38 218 ILE A CA 1
ATOM 1729 C C . ILE A 1 218 ? -2.701 -3.577 21.552 1.00 94.38 218 ILE A C 1
ATOM 1731 O O . ILE A 1 218 ? -1.728 -3.064 20.999 1.00 94.38 218 ILE A O 1
ATOM 1735 N N . GLN A 1 219 ? -2.863 -4.900 21.632 1.00 92.94 219 GLN A N 1
ATOM 1736 C CA . GLN A 1 219 ? -1.877 -5.859 21.131 1.00 92.94 219 GLN A CA 1
ATOM 1737 C C . GLN A 1 219 ? -1.647 -5.706 19.626 1.00 92.94 219 GLN A C 1
ATOM 1739 O O . GLN A 1 219 ? -0.496 -5.610 19.201 1.00 92.94 219 GLN A O 1
ATOM 1744 N N . LYS A 1 220 ? -2.717 -5.575 18.829 1.00 92.25 220 LYS A N 1
ATOM 1745 C CA . LYS A 1 220 ? -2.606 -5.318 17.382 1.00 92.25 220 LYS A CA 1
ATOM 1746 C C . LYS A 1 220 ? -1.857 -4.022 17.082 1.00 92.25 220 LYS A C 1
ATOM 1748 O O . LYS A 1 220 ? -0.984 -3.989 16.222 1.00 92.25 220 LYS A O 1
ATOM 1753 N N . CYS A 1 221 ? -2.162 -2.946 17.802 1.00 92.06 221 CYS A N 1
ATOM 1754 C CA . CYS A 1 221 ? -1.482 -1.668 17.610 1.00 92.06 221 CYS A CA 1
ATOM 1755 C C . CYS A 1 221 ? 0.016 -1.746 17.964 1.00 92.06 221 CYS A C 1
ATOM 1757 O O . CYS A 1 221 ? 0.852 -1.152 17.281 1.00 92.06 221 CYS A O 1
ATOM 1759 N N . ILE A 1 222 ? 0.379 -2.481 19.017 1.00 92.38 222 ILE A N 1
ATOM 1760 C CA . ILE A 1 222 ? 1.782 -2.638 19.411 1.00 92.38 222 ILE A CA 1
ATOM 1761 C C . ILE A 1 222 ? 2.553 -3.493 18.407 1.00 92.38 222 ILE A C 1
ATOM 1763 O O . ILE A 1 222 ? 3.617 -3.057 17.962 1.00 92.38 222 ILE A O 1
ATOM 1767 N N . SER A 1 223 ? 2.008 -4.638 17.990 1.00 90.56 223 SER A N 1
ATOM 1768 C CA . SER A 1 223 ? 2.675 -5.529 17.033 1.00 90.56 223 SER A CA 1
ATOM 1769 C C . SER A 1 223 ? 2.960 -4.828 15.699 1.00 90.56 223 SER A C 1
ATOM 1771 O O . SER A 1 223 ? 4.015 -5.022 15.094 1.00 90.56 223 SER A O 1
ATOM 1773 N N . MET A 1 224 ? 2.071 -3.924 15.271 1.00 88.62 224 MET A N 1
ATOM 1774 C CA . MET A 1 224 ? 2.296 -3.077 14.097 1.00 88.62 224 MET A CA 1
ATOM 1775 C C . MET A 1 224 ? 3.534 -2.190 14.244 1.00 88.62 224 MET A C 1
ATOM 1777 O O . MET A 1 224 ? 4.323 -2.085 13.308 1.00 88.62 224 MET A O 1
ATOM 1781 N N . CYS A 1 225 ? 3.731 -1.553 15.397 1.00 86.88 225 CYS A N 1
ATOM 1782 C CA . CYS A 1 225 ? 4.921 -0.737 15.632 1.00 86.88 225 CYS A CA 1
ATOM 1783 C C . CYS A 1 225 ? 6.185 -1.591 15.837 1.00 86.88 225 CYS A C 1
ATOM 1785 O O . CYS A 1 225 ? 7.269 -1.157 15.457 1.00 86.88 225 CYS A O 1
ATOM 1787 N N . GLU A 1 226 ? 6.073 -2.798 16.395 1.00 88.62 226 GLU A N 1
ATOM 1788 C CA . GLU A 1 226 ? 7.201 -3.734 16.519 1.00 88.62 226 GLU A CA 1
ATOM 1789 C C . GLU A 1 226 ? 7.714 -4.198 15.151 1.00 88.62 226 GLU A C 1
ATOM 1791 O O . GLU A 1 226 ? 8.925 -4.267 14.956 1.00 88.62 226 GLU A O 1
ATOM 1796 N N . SER A 1 227 ? 6.818 -4.384 14.174 1.00 88.00 227 SER A N 1
ATOM 1797 C CA . SER A 1 227 ? 7.163 -4.741 12.786 1.00 88.00 227 SER A CA 1
ATOM 1798 C C . SER A 1 227 ? 7.997 -3.688 12.037 1.00 88.00 227 SER A C 1
ATOM 1800 O O . SER A 1 227 ? 8.430 -3.909 10.908 1.00 88.00 227 SER A O 1
ATOM 1802 N N . VAL A 1 228 ? 8.194 -2.509 12.635 1.00 87.62 228 VAL A N 1
ATOM 1803 C CA . VAL A 1 228 ? 9.011 -1.429 12.070 1.00 87.62 228 VAL A CA 1
ATOM 1804 C C . VAL A 1 228 ? 10.494 -1.582 12.437 1.00 87.62 228 VAL A C 1
ATOM 1806 O O . VAL A 1 228 ? 11.337 -0.941 11.813 1.00 87.62 228 VAL A O 1
ATOM 1809 N N . LYS A 1 229 ? 10.827 -2.424 13.423 1.00 85.81 229 LYS A N 1
ATOM 1810 C CA . LYS A 1 229 ? 12.217 -2.731 13.778 1.00 85.81 229 LYS A CA 1
ATOM 1811 C C . LYS A 1 229 ? 12.950 -3.401 12.619 1.00 85.81 229 LYS A C 1
ATOM 1813 O O . LYS A 1 229 ? 12.338 -4.040 11.768 1.00 85.81 229 LYS A O 1
ATOM 1818 N N . ILE A 1 230 ? 14.266 -3.242 12.618 1.00 84.88 230 ILE A N 1
ATOM 1819 C CA . ILE A 1 230 ? 15.153 -3.799 11.594 1.00 84.88 230 ILE A CA 1
ATOM 1820 C C . ILE A 1 230 ? 16.008 -4.879 12.245 1.00 84.88 230 ILE A C 1
ATOM 1822 O O . ILE A 1 230 ? 16.528 -4.653 13.342 1.00 84.88 230 ILE A O 1
ATOM 1826 N N . GLU A 1 231 ? 16.081 -6.037 11.590 1.00 74.50 231 GLU A N 1
ATOM 1827 C CA . GLU A 1 231 ? 16.889 -7.195 12.001 1.00 74.50 231 GLU A CA 1
ATOM 1828 C C . GLU A 1 231 ? 18.387 -6.985 11.754 1.00 74.50 231 GLU A C 1
ATOM 1830 O O . GLU A 1 231 ? 18.745 -6.372 10.720 1.00 74.50 231 GLU A O 1
#

Foldseek 3Di:
DPLVVLLLVLLQVLLCVLVVHAQADLVSLVVSQVLLCVQPVDRDDSVLVCLSRHPPDNPDDRDQVNQQSSCVSSPANGNVRSSPPPPDDGHPPPPDDDDVVVVVVVVVVVVVVVVVVVVVVVVVVVVPPPPPVLLDQDPLCVVLLVVLLVVLLVVLVVLLVVDDPVCLPVSVVVLVVVLVVVLVVLVVPQLVVLVVSCVVVVPDDDSVSSVSNSVSSSVSSSVSSVVSRDD